Protein AF-A0A819I869-F1 (afdb_monomer_lite)

Radius of gyration: 50.3 Å; chains: 1; bounding box: 106×113×124 Å

Secondary structure (DSSP, 8-state):
----PPPPB-TTTSSB-------------TTS----TTS--SSHHHHHH------PPPPPHHHHHS---TT----HHHHHHHHHHHH---HHHHH--SS--GGGB---HHHHHHTT-STTTTTPPPPPP-EETTTTEEPPPGGGS---B-----SHHHHHHHHHHHHHHHHHS----HHHHH--PPPGGGS------PPPGGG-GGG-GGGGTT-----S-SSS-S-PPPPHHHHHHHHHHHHTT--SS-------SS---S---GGGTTS-TTPPPPHHHHHHHHHHHHHHHHHHHHHHHH--

pLDDT: mean 70.6, std 15.73, range [36.62, 96.38]

Foldseek 3Di:
DDDDDDQDDDPPPRDGDDDPPDPPPDPPPPDDDDDDLVDPDDPSVVVVVPDDDDPDDDDDPCCVVDPDPVPPDPPPVVVVVVVCVVVCPDPCVVPPDPPDDPVFLQDDPVRCAVCLVDPCSVVDDFDDWDQDPVVRGIDDGPVNDRDGDDHDCPCVVVVVVVVVVVVVVCVVDPPDDPCVVPDDPDDPVPDPPPPPPDDPPVPDPVPPPVVVVPPPPPPPPDDDPPPDDDDPVNVVVVVVVVVVVPPPDDDDDDDPDDDDDPDDDPVVCVPDVPDDDDPVVVVVVVVVVVVVVVVVVVVVVVVD

Structure (mmCIF, N/CA/C/O backbone):
data_AF-A0A819I869-F1
#
_entry.id   AF-A0A819I869-F1
#
loop_
_atom_site.group_PDB
_atom_site.id
_atom_site.type_symbol
_atom_site.label_atom_id
_atom_site.label_alt_id
_atom_site.label_comp_id
_atom_site.label_asym_id
_atom_site.label_entity_id
_atom_site.label_seq_id
_atom_site.pdbx_PDB_ins_code
_atom_site.Cartn_x
_atom_site.Cartn_y
_atom_site.Cartn_z
_atom_site.occupancy
_atom_site.B_iso_or_equiv
_atom_site.auth_seq_id
_atom_site.auth_comp_id
_atom_site.auth_asym_id
_atom_site.auth_atom_id
_atom_site.pdbx_PDB_model_num
ATOM 1 N N . MET A 1 1 ? 36.406 -35.798 -87.226 1.00 42.78 1 MET A N 1
ATOM 2 C CA . MET A 1 1 ? 36.246 -36.580 -85.984 1.00 42.78 1 MET A CA 1
ATOM 3 C C . MET A 1 1 ? 37.447 -36.301 -85.103 1.00 42.78 1 MET A C 1
ATOM 5 O O . MET A 1 1 ? 38.515 -36.834 -85.366 1.00 42.78 1 MET A O 1
ATOM 9 N N . THR A 1 2 ? 37.301 -35.425 -84.116 1.00 38.53 2 THR A N 1
ATOM 10 C CA . THR A 1 2 ? 38.312 -35.211 -83.075 1.00 38.53 2 THR A CA 1
ATOM 11 C C . THR A 1 2 ? 37.598 -35.194 -81.733 1.00 38.53 2 THR A C 1
ATOM 13 O O . THR A 1 2 ? 36.584 -34.524 -81.559 1.00 38.53 2 THR A O 1
ATOM 16 N N . PHE A 1 3 ? 38.091 -36.052 -80.847 1.00 43.81 3 PHE A N 1
ATOM 17 C CA . PHE A 1 3 ? 37.496 -36.438 -79.579 1.00 43.81 3 PHE A CA 1
ATOM 18 C C . PHE A 1 3 ? 37.409 -35.254 -78.612 1.00 43.81 3 PHE A C 1
ATOM 20 O O . PHE A 1 3 ? 38.410 -34.602 -78.319 1.00 43.81 3 PHE A O 1
ATOM 27 N N . GLN A 1 4 ? 36.209 -35.004 -78.093 1.00 40.56 4 GLN A N 1
ATOM 28 C CA . GLN A 1 4 ? 35.977 -34.094 -76.982 1.00 40.56 4 GLN A CA 1
ATOM 29 C C . GLN A 1 4 ? 36.269 -34.874 -75.698 1.00 40.56 4 GLN A C 1
ATOM 31 O O . GLN A 1 4 ? 35.465 -35.698 -75.280 1.00 40.56 4 GLN A O 1
ATOM 36 N N . ALA A 1 5 ? 37.464 -34.684 -75.136 1.00 50.25 5 ALA A N 1
ATOM 37 C CA . ALA A 1 5 ? 37.846 -35.317 -73.881 1.00 50.25 5 ALA A CA 1
ATOM 38 C C . ALA A 1 5 ? 36.924 -34.842 -72.745 1.00 50.25 5 ALA A C 1
ATOM 40 O O . ALA A 1 5 ? 36.712 -33.637 -72.562 1.00 50.25 5 ALA A O 1
ATOM 41 N N . ASP A 1 6 ? 36.381 -35.809 -72.011 1.00 51.09 6 ASP A N 1
ATOM 42 C CA . ASP A 1 6 ? 35.501 -35.624 -70.864 1.00 51.09 6 ASP A CA 1
ATOM 43 C C . ASP A 1 6 ? 36.143 -34.714 -69.808 1.00 51.09 6 ASP A C 1
ATOM 45 O O . ASP A 1 6 ? 37.249 -34.959 -69.321 1.00 51.09 6 ASP A O 1
ATOM 49 N N . ARG A 1 7 ? 35.441 -33.637 -69.436 1.00 56.00 7 ARG A N 1
ATOM 50 C CA . ARG A 1 7 ? 35.830 -32.794 -68.298 1.00 56.00 7 ARG A CA 1
ATOM 51 C C . ARG A 1 7 ? 35.361 -33.477 -67.017 1.00 56.00 7 ARG A C 1
ATOM 53 O O . ARG A 1 7 ? 34.167 -33.715 -66.855 1.00 56.00 7 ARG A O 1
ATOM 60 N N . PHE A 1 8 ? 36.278 -33.740 -66.090 1.00 53.53 8 PHE A N 1
ATOM 61 C CA . PHE A 1 8 ? 35.947 -34.296 -64.778 1.00 53.53 8 PHE A CA 1
ATOM 62 C C . PHE A 1 8 ? 35.046 -33.332 -63.984 1.00 53.53 8 PHE A C 1
ATOM 64 O O . PHE A 1 8 ? 35.436 -32.208 -63.661 1.00 53.53 8 PHE A O 1
ATOM 71 N N . TYR A 1 9 ? 33.823 -33.778 -63.693 1.00 51.66 9 TYR A N 1
ATOM 72 C CA . TYR A 1 9 ? 32.839 -33.081 -62.863 1.00 51.66 9 TYR A CA 1
ATOM 73 C C . TYR A 1 9 ? 33.195 -33.238 -61.378 1.00 51.66 9 TYR A C 1
ATOM 75 O O . TYR A 1 9 ? 33.457 -34.353 -60.928 1.00 51.66 9 TYR A O 1
ATOM 83 N N . ASN A 1 10 ? 33.200 -32.141 -60.611 1.00 56.22 10 ASN A N 1
ATOM 84 C CA . ASN A 1 10 ? 33.427 -32.182 -59.166 1.00 56.22 10 ASN A CA 1
ATOM 85 C C . ASN A 1 10 ? 32.072 -32.152 -58.422 1.00 56.22 10 ASN A C 1
ATOM 87 O O . ASN A 1 10 ? 31.412 -31.111 -58.407 1.00 56.22 10 ASN A O 1
ATOM 91 N N . PRO A 1 11 ? 31.625 -33.265 -57.808 1.00 56.88 11 PRO A N 1
ATOM 92 C CA . PRO A 1 11 ? 30.243 -33.414 -57.349 1.00 56.88 11 PRO A CA 1
ATOM 93 C C . PRO A 1 11 ? 29.876 -32.642 -56.074 1.00 56.88 11 PRO A C 1
ATOM 95 O O . PRO A 1 11 ? 28.708 -32.652 -55.700 1.00 56.88 11 PRO A O 1
ATOM 98 N N . LYS A 1 12 ? 30.825 -31.981 -55.396 1.00 53.88 12 LYS A N 1
ATOM 99 C CA . LYS A 1 12 ? 30.542 -31.255 -54.142 1.00 53.88 12 LYS A CA 1
ATOM 100 C C . LYS A 1 12 ? 30.059 -29.816 -54.343 1.00 53.88 12 LYS A C 1
ATOM 102 O O . LYS A 1 12 ? 29.189 -29.381 -53.599 1.00 53.88 12 LYS A O 1
ATOM 107 N N . ASP A 1 13 ? 30.552 -29.128 -55.372 1.00 56.19 13 ASP A N 1
ATOM 108 C CA . ASP A 1 13 ? 30.360 -27.675 -55.523 1.00 56.19 13 ASP A CA 1
ATOM 109 C C . ASP A 1 13 ? 29.575 -27.290 -56.792 1.00 56.19 13 ASP A C 1
ATOM 111 O O . ASP A 1 13 ? 29.499 -26.114 -57.144 1.00 56.19 13 ASP A O 1
ATOM 115 N N . GLY A 1 14 ? 29.023 -28.273 -57.519 1.00 58.56 14 GLY A N 1
ATOM 116 C CA . GLY A 1 14 ? 28.190 -28.062 -58.717 1.00 58.56 14 GLY A CA 1
ATOM 117 C C . GLY A 1 14 ? 28.875 -27.311 -59.868 1.00 58.56 14 GLY A C 1
ATOM 118 O O . GLY A 1 14 ? 28.214 -26.887 -60.815 1.00 58.56 14 GLY A O 1
ATOM 119 N N . THR A 1 15 ? 30.192 -27.124 -59.794 1.00 56.16 15 THR A N 1
ATOM 120 C CA . THR A 1 15 ? 30.978 -26.277 -60.691 1.00 56.16 15 THR A CA 1
ATOM 121 C C . THR A 1 15 ? 32.077 -27.096 -61.362 1.00 56.16 15 THR A C 1
ATOM 123 O O . THR A 1 15 ? 32.718 -27.955 -60.754 1.00 56.16 15 THR A O 1
ATOM 126 N N . TYR A 1 16 ? 32.285 -26.857 -62.658 1.00 59.84 16 TYR A N 1
ATOM 127 C CA . TYR A 1 16 ? 33.408 -27.444 -63.387 1.00 59.84 16 TYR A CA 1
ATOM 128 C C . TYR A 1 16 ? 34.709 -26.831 -62.859 1.00 59.84 16 TYR A C 1
ATOM 130 O O . TYR A 1 16 ? 34.777 -25.617 -62.676 1.00 59.84 16 TYR A O 1
ATOM 138 N N . ALA A 1 17 ? 35.720 -27.666 -62.597 1.00 55.56 17 ALA A N 1
ATOM 139 C CA . ALA A 1 17 ? 36.985 -27.242 -62.002 1.00 55.56 17 ALA A CA 1
ATOM 140 C C . ALA A 1 17 ? 37.564 -25.995 -62.700 1.00 55.56 17 ALA A C 1
ATOM 142 O O . ALA A 1 17 ? 37.668 -25.957 -63.929 1.00 55.56 17 ALA A O 1
ATOM 143 N N . ASN A 1 18 ? 37.957 -24.992 -61.906 1.00 58.31 18 ASN A N 1
ATOM 144 C CA . ASN A 1 18 ? 38.683 -23.817 -62.379 1.00 58.31 18 ASN A CA 1
ATOM 145 C C . ASN A 1 18 ? 39.998 -24.273 -63.018 1.00 58.31 18 ASN A C 1
ATOM 147 O O . ASN A 1 18 ? 40.969 -24.571 -62.322 1.00 58.31 18 ASN A O 1
ATOM 151 N N . VAL A 1 19 ? 40.030 -24.336 -64.349 1.00 57.16 19 VAL A N 1
ATOM 152 C CA . VAL A 1 19 ? 41.275 -24.533 -65.088 1.00 57.16 19 VAL A CA 1
ATOM 153 C C . VAL A 1 19 ? 42.123 -23.284 -64.843 1.00 57.16 19 VAL A C 1
ATOM 155 O O . VAL A 1 19 ? 41.647 -22.182 -65.136 1.00 57.16 19 VAL A O 1
ATOM 158 N N . PRO A 1 20 ? 43.346 -23.399 -64.296 1.00 54.47 20 PRO A N 1
ATOM 159 C CA . PRO A 1 20 ? 44.231 -22.252 -64.205 1.00 54.47 20 PRO A CA 1
ATOM 160 C C . PRO A 1 20 ? 44.450 -21.727 -65.624 1.00 54.47 20 PRO A C 1
ATOM 162 O O . PRO A 1 20 ? 44.931 -22.450 -66.498 1.00 54.47 20 PRO A O 1
ATOM 165 N N . ILE A 1 21 ? 44.040 -20.482 -65.865 1.00 58.69 21 ILE A N 1
ATOM 166 C CA . ILE A 1 21 ? 44.267 -19.798 -67.135 1.00 58.69 21 ILE A CA 1
ATOM 167 C C . ILE A 1 21 ? 45.783 -19.718 -67.291 1.00 58.69 21 ILE A C 1
ATOM 169 O O . ILE A 1 21 ? 46.441 -18.944 -66.594 1.00 58.69 21 ILE A O 1
ATOM 173 N N . MET A 1 22 ? 46.355 -20.555 -68.157 1.00 53.91 22 MET A N 1
ATOM 174 C CA . MET A 1 22 ? 47.761 -20.413 -68.504 1.00 53.91 22 MET A CA 1
ATOM 175 C C . MET A 1 22 ? 47.951 -19.009 -69.083 1.00 53.91 22 MET A C 1
ATOM 177 O O . MET A 1 22 ? 47.147 -18.594 -69.925 1.00 53.91 22 MET A O 1
ATOM 181 N N . PRO A 1 23 ? 48.958 -18.245 -68.625 1.00 57.03 23 PRO A N 1
ATOM 182 C CA . PRO A 1 23 ? 49.193 -16.917 -69.154 1.00 57.03 23 PRO A CA 1
ATOM 183 C C . PRO A 1 23 ? 49.503 -17.064 -70.640 1.00 57.03 23 PRO A C 1
ATOM 185 O O . PRO A 1 23 ? 50.533 -17.620 -71.018 1.00 57.03 23 PRO A O 1
ATOM 188 N N . VAL A 1 24 ? 48.591 -16.588 -71.487 1.00 58.72 24 VAL A N 1
ATOM 189 C CA . VAL A 1 24 ? 48.846 -16.452 -72.918 1.00 58.72 24 VAL A CA 1
ATOM 190 C C . VAL A 1 24 ? 50.069 -15.550 -73.035 1.00 58.72 24 VAL A C 1
ATOM 192 O O . VAL A 1 24 ? 50.017 -14.376 -72.665 1.00 58.72 24 VAL A O 1
ATOM 195 N N . HIS A 1 25 ? 51.195 -16.108 -73.482 1.00 51.66 25 HIS A N 1
ATOM 196 C CA . HIS A 1 25 ? 52.389 -15.330 -73.769 1.00 51.66 25 HIS A CA 1
ATOM 197 C C . HIS A 1 25 ? 52.098 -14.477 -75.002 1.00 51.66 25 HIS A C 1
ATOM 199 O O . HIS A 1 25 ? 52.344 -14.874 -76.135 1.00 51.66 25 HIS A O 1
ATOM 205 N N . THR A 1 26 ? 51.507 -13.306 -74.791 1.00 57.56 26 THR A N 1
ATOM 206 C CA . THR A 1 26 ? 51.467 -12.281 -75.822 1.00 57.56 26 THR A CA 1
ATOM 207 C C . THR A 1 26 ? 52.881 -11.731 -75.933 1.00 57.56 26 THR A C 1
ATOM 209 O O . THR A 1 26 ? 53.364 -11.089 -74.992 1.00 57.56 26 THR A O 1
ATOM 212 N N . GLU A 1 27 ? 53.551 -11.986 -77.053 1.00 55.88 27 GLU A N 1
ATOM 213 C CA . GLU A 1 27 ? 54.798 -11.307 -77.390 1.00 55.88 27 GLU A CA 1
ATOM 214 C C . GLU A 1 27 ? 54.562 -9.795 -77.301 1.00 55.88 27 GLU A C 1
ATOM 216 O O . GLU A 1 27 ? 53.809 -9.193 -78.071 1.00 55.88 27 GLU A O 1
ATOM 221 N N . LYS A 1 28 ? 55.164 -9.156 -76.294 1.00 52.69 28 LYS A N 1
ATOM 222 C CA . LYS A 1 28 ? 55.132 -7.701 -76.174 1.00 52.69 28 LYS A CA 1
ATOM 223 C C . LYS A 1 28 ? 56.021 -7.155 -77.283 1.00 52.69 28 LYS A C 1
ATOM 225 O O . LYS A 1 28 ? 57.240 -7.171 -77.130 1.00 52.69 28 LYS A O 1
ATOM 230 N N . PHE A 1 29 ? 55.433 -6.639 -78.363 1.00 52.50 29 PHE A N 1
ATOM 231 C CA . PHE A 1 29 ? 56.143 -5.804 -79.335 1.00 52.50 29 PHE A CA 1
ATOM 232 C C . PHE A 1 29 ? 56.803 -4.620 -78.599 1.00 52.50 29 PHE A C 1
ATOM 234 O O . PHE A 1 29 ? 56.189 -3.579 -78.357 1.00 52.50 29 PHE A O 1
ATOM 241 N N . ARG A 1 30 ? 58.071 -4.782 -78.204 1.00 58.81 30 ARG A N 1
ATOM 242 C CA . ARG A 1 30 ? 58.915 -3.739 -77.605 1.00 58.81 30 ARG A CA 1
ATOM 243 C C . ARG A 1 30 ? 59.424 -2.819 -78.713 1.00 58.81 30 ARG A C 1
ATOM 245 O O . ARG A 1 30 ? 60.577 -2.899 -79.108 1.00 58.81 30 ARG A O 1
ATOM 252 N N . GLY A 1 31 ? 58.544 -1.970 -79.235 1.00 59.44 31 GLY A N 1
ATOM 253 C CA . GLY A 1 31 ? 58.907 -1.001 -80.278 1.00 59.44 31 GLY A CA 1
ATOM 254 C C . GLY A 1 31 ? 58.442 0.431 -80.027 1.00 59.44 31 GLY A C 1
ATOM 255 O O . GLY A 1 31 ? 58.903 1.344 -80.703 1.00 59.44 31 GLY A O 1
ATOM 256 N N . LYS A 1 32 ? 57.541 0.665 -79.065 1.00 67.94 32 LYS A N 1
ATOM 257 C CA . LYS A 1 32 ? 56.976 1.998 -78.813 1.00 67.94 32 LYS A CA 1
ATOM 258 C C . LYS A 1 32 ? 57.435 2.512 -77.453 1.00 67.94 32 LYS A C 1
ATOM 260 O O . LYS A 1 32 ? 57.247 1.841 -76.440 1.00 67.94 32 LYS A O 1
ATOM 265 N N . ARG A 1 33 ? 58.052 3.698 -77.437 1.00 75.81 33 ARG A N 1
ATOM 266 C CA . ARG A 1 33 ? 58.384 4.418 -76.200 1.00 75.81 33 ARG A CA 1
ATOM 267 C C . ARG A 1 33 ? 57.072 4.771 -75.493 1.00 75.81 33 ARG A C 1
ATOM 269 O O . ARG A 1 33 ? 56.155 5.278 -76.132 1.00 75.81 33 ARG A O 1
ATOM 276 N N . GLN A 1 34 ? 56.970 4.452 -74.205 1.00 76.06 34 GLN A N 1
ATOM 277 C CA . GLN A 1 34 ? 55.847 4.879 -73.373 1.00 76.06 34 GLN A CA 1
ATOM 278 C C . GLN A 1 34 ? 56.125 6.298 -72.885 1.00 76.06 34 GLN A C 1
ATOM 280 O O . GLN A 1 34 ? 57.235 6.596 -72.442 1.00 76.06 34 GLN A O 1
ATOM 285 N N . TYR A 1 35 ? 55.126 7.162 -72.991 1.00 80.69 35 TYR A N 1
ATOM 286 C CA . TYR A 1 35 ? 55.187 8.545 -72.536 1.00 80.69 35 TYR A CA 1
ATOM 287 C C . TYR A 1 35 ? 54.123 8.759 -71.454 1.00 80.69 35 TYR A C 1
ATOM 289 O O . TYR A 1 35 ? 53.170 7.985 -71.365 1.00 80.69 35 TYR A O 1
ATOM 297 N N . GLY A 1 36 ? 54.297 9.779 -70.610 1.00 78.38 36 GLY A N 1
ATOM 298 C CA . GLY A 1 36 ? 53.277 10.154 -69.627 1.00 78.38 36 GLY A CA 1
ATOM 299 C C . GLY A 1 36 ? 51.984 10.628 -70.300 1.00 78.38 36 GLY A C 1
ATOM 300 O O . GLY A 1 36 ? 51.998 11.025 -71.464 1.00 78.38 36 GLY A O 1
ATOM 301 N N . THR A 1 37 ? 50.879 10.645 -69.550 1.00 77.88 37 THR A N 1
ATOM 302 C CA . THR A 1 37 ? 49.544 11.083 -70.017 1.00 77.88 37 THR A CA 1
ATOM 303 C C . THR A 1 37 ? 49.496 12.537 -70.497 1.00 77.88 37 THR A C 1
ATOM 305 O O . THR A 1 37 ? 48.512 12.961 -71.106 1.00 77.88 37 THR A O 1
ATOM 308 N N . ASP A 1 38 ? 50.545 13.313 -70.226 1.00 80.94 38 ASP A N 1
ATOM 309 C CA . ASP A 1 38 ? 50.708 14.703 -70.658 1.00 80.94 38 ASP A CA 1
ATOM 310 C C . ASP A 1 38 ? 51.184 14.829 -72.103 1.00 80.94 38 ASP A C 1
ATOM 312 O O . ASP A 1 38 ? 50.962 15.850 -72.752 1.00 80.94 38 ASP A O 1
ATOM 316 N N . VAL A 1 39 ? 51.796 13.773 -72.632 1.00 86.25 39 VAL A N 1
ATOM 317 C CA . VAL A 1 39 ? 52.327 13.751 -73.986 1.00 86.25 39 VAL A CA 1
ATOM 318 C C . VAL A 1 39 ? 51.234 13.271 -74.938 1.00 86.25 39 VAL A C 1
ATOM 320 O O . VAL A 1 39 ? 50.719 12.163 -74.807 1.00 86.25 39 VAL A O 1
ATOM 323 N N . LEU A 1 40 ? 50.896 14.106 -75.924 1.00 86.19 40 LEU A N 1
ATOM 324 C CA . LEU A 1 40 ? 49.839 13.863 -76.915 1.00 86.19 40 LEU A CA 1
ATOM 325 C C . LEU A 1 40 ? 50.285 12.860 -77.996 1.00 86.19 40 LEU A C 1
ATOM 327 O O . LEU A 1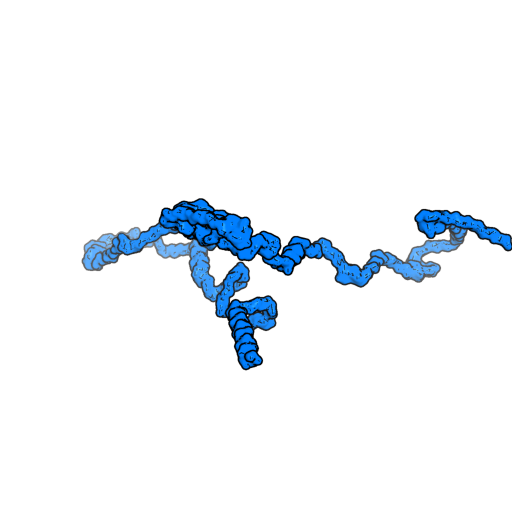 40 ? 50.311 13.166 -79.186 1.00 86.19 40 LEU A O 1
ATOM 331 N N . ILE A 1 41 ? 50.702 11.665 -77.579 1.00 82.75 41 ILE A N 1
ATOM 332 C CA . ILE A 1 41 ? 51.198 10.602 -78.456 1.00 82.75 41 ILE A CA 1
ATOM 333 C C . ILE A 1 41 ? 50.413 9.322 -78.181 1.00 82.75 41 ILE A C 1
ATOM 335 O O . ILE A 1 41 ? 50.233 8.913 -77.037 1.00 82.75 41 ILE A O 1
ATOM 339 N N . GLY A 1 42 ? 49.979 8.649 -79.247 1.00 82.25 42 GLY A N 1
ATOM 340 C CA . GLY A 1 42 ? 49.201 7.416 -79.135 1.00 82.25 42 GLY A CA 1
ATOM 341 C C . GLY A 1 42 ? 47.779 7.670 -78.635 1.00 82.25 42 GLY A C 1
ATOM 342 O O . GLY A 1 42 ? 47.149 8.652 -79.021 1.00 82.25 42 GLY A O 1
ATOM 343 N N . ASN A 1 43 ? 47.270 6.776 -77.784 1.00 83.06 43 ASN A N 1
ATOM 344 C CA . ASN A 1 43 ? 45.885 6.779 -77.306 1.00 83.06 43 ASN A CA 1
ATOM 345 C C . ASN A 1 43 ? 45.674 7.699 -76.086 1.00 83.06 43 ASN A C 1
ATOM 347 O O . ASN A 1 43 ? 45.020 7.334 -75.109 1.00 83.06 43 ASN A O 1
ATOM 351 N N . TRP A 1 44 ? 46.286 8.885 -76.128 1.00 85.75 44 TRP A N 1
ATOM 352 C CA . TRP A 1 44 ? 46.386 9.810 -74.995 1.00 85.75 44 TRP A CA 1
ATOM 353 C C . TRP A 1 44 ? 45.014 10.241 -74.446 1.00 85.75 44 TRP A C 1
ATOM 355 O O . TRP A 1 44 ? 44.874 10.470 -73.245 1.00 85.75 44 TRP A O 1
ATOM 365 N N . TYR A 1 45 ? 44.000 10.331 -75.313 1.00 85.44 45 TYR A N 1
ATOM 366 C CA . TYR A 1 45 ? 42.636 10.704 -74.938 1.00 85.44 45 TYR A CA 1
ATOM 367 C C . TYR A 1 45 ? 41.961 9.618 -74.086 1.00 85.44 45 TYR A C 1
ATOM 369 O O . TYR A 1 45 ? 41.458 9.905 -73.001 1.00 85.44 45 TYR A O 1
ATOM 377 N N . GLU A 1 46 ? 42.025 8.359 -74.524 1.00 83.94 46 GLU A N 1
ATOM 378 C CA . GLU A 1 46 ? 41.460 7.216 -73.793 1.00 83.94 46 GLU A CA 1
ATOM 379 C C . GLU A 1 46 ? 42.173 6.984 -72.460 1.00 83.94 46 GLU A C 1
ATOM 381 O O . GLU A 1 46 ? 41.539 6.674 -71.453 1.00 83.94 46 GLU A O 1
ATOM 386 N N . ASP A 1 47 ? 43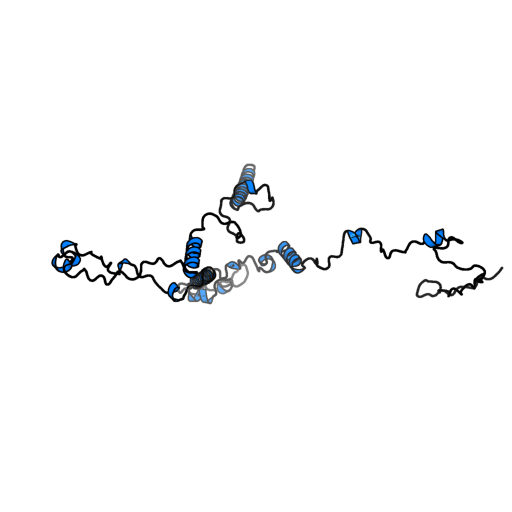.494 7.185 -72.419 1.00 81.56 47 ASP A N 1
ATOM 387 C CA . ASP A 1 47 ? 44.264 7.046 -71.184 1.00 81.56 47 ASP A CA 1
ATOM 388 C C . ASP A 1 47 ? 43.864 8.077 -70.117 1.00 81.56 47 ASP A C 1
ATOM 390 O O . ASP A 1 47 ? 43.893 7.747 -68.929 1.00 81.56 47 ASP A O 1
ATOM 394 N N . ARG A 1 48 ? 43.419 9.278 -70.518 1.00 83.50 48 ARG A N 1
ATOM 395 C CA . ARG A 1 48 ? 42.859 10.294 -69.607 1.00 83.50 48 ARG A CA 1
ATOM 396 C C . ARG A 1 48 ? 41.384 10.074 -69.273 1.00 83.50 48 ARG A C 1
ATOM 398 O O . ARG A 1 48 ? 40.951 10.472 -68.198 1.00 83.50 48 ARG A O 1
ATOM 405 N N . SER A 1 49 ? 40.621 9.446 -70.167 1.00 80.31 49 SER A N 1
ATOM 406 C CA . SER A 1 49 ? 39.180 9.202 -69.993 1.00 80.31 49 SER A CA 1
ATOM 407 C C . SER A 1 49 ? 38.867 8.025 -69.051 1.00 80.31 49 SER A C 1
ATOM 409 O O . SER A 1 49 ? 37.709 7.744 -68.733 1.00 80.31 49 SER A O 1
ATOM 411 N N . LYS A 1 50 ? 39.896 7.329 -68.543 1.00 81.75 50 LYS A N 1
ATOM 412 C CA . LYS A 1 50 ? 39.749 6.284 -67.520 1.00 81.75 50 LYS A CA 1
ATOM 413 C C . LYS A 1 50 ? 39.171 6.881 -66.238 1.00 81.75 50 LYS A C 1
ATOM 415 O O . LYS A 1 50 ? 39.879 7.461 -65.418 1.00 81.75 50 LYS A O 1
ATOM 420 N N . SER A 1 51 ? 37.868 6.697 -66.062 1.00 76.50 51 SER A N 1
ATOM 421 C CA . SER A 1 51 ? 37.160 7.130 -64.862 1.00 76.50 51 SER A CA 1
ATOM 422 C C . SER A 1 51 ? 37.708 6.396 -63.640 1.00 76.50 51 SER A C 1
ATOM 424 O O . SER A 1 51 ? 37.859 5.170 -63.653 1.00 76.50 51 SER A O 1
ATOM 426 N N . GLN A 1 52 ? 37.999 7.134 -62.567 1.00 78.75 52 GLN A N 1
ATOM 427 C CA . GLN A 1 52 ? 38.315 6.512 -61.286 1.00 78.75 52 GLN A CA 1
ATOM 428 C C . GLN A 1 52 ? 37.084 5.734 -60.820 1.00 78.75 52 GLN A C 1
ATOM 430 O O . GLN A 1 52 ? 35.998 6.297 -60.689 1.00 78.75 52 GLN A O 1
ATOM 435 N N . LYS A 1 53 ? 37.238 4.424 -60.602 1.00 79.06 53 LYS A N 1
ATOM 436 C CA . LYS A 1 53 ? 36.167 3.604 -60.031 1.00 79.06 53 LYS A CA 1
ATOM 437 C C . LYS A 1 53 ? 35.847 4.163 -58.645 1.00 79.06 53 LYS A C 1
ATOM 439 O O . LYS A 1 53 ? 36.713 4.153 -57.773 1.00 79.06 53 LYS A O 1
ATOM 444 N N . SER A 1 54 ? 34.634 4.676 -58.453 1.00 80.00 54 SER A N 1
ATOM 445 C CA . SER A 1 54 ? 34.185 5.094 -57.130 1.00 80.00 54 SER A CA 1
ATOM 446 C C . SER A 1 54 ? 33.899 3.849 -56.291 1.00 80.00 54 SER A C 1
ATOM 448 O O . SER A 1 54 ? 33.327 2.874 -56.777 1.00 80.00 54 SER A O 1
ATOM 450 N N . ASN A 1 55 ? 34.268 3.874 -55.011 1.00 82.44 55 ASN A N 1
ATOM 451 C CA . ASN A 1 55 ? 33.939 2.806 -54.057 1.00 82.44 55 ASN A CA 1
ATOM 452 C C . ASN A 1 55 ? 32.464 2.876 -53.607 1.00 82.44 55 ASN A C 1
ATOM 454 O O . ASN A 1 55 ? 32.139 2.571 -52.460 1.00 82.44 55 ASN A O 1
ATOM 458 N N . TYR A 1 56 ? 31.570 3.346 -54.478 1.00 83.31 56 TYR A N 1
ATOM 459 C CA . TYR A 1 56 ? 30.165 3.521 -54.149 1.00 83.31 56 TYR A CA 1
ATOM 460 C C . TYR A 1 56 ? 29.449 2.174 -54.193 1.00 83.31 56 TYR A C 1
ATOM 462 O O . TYR A 1 56 ? 29.481 1.463 -55.196 1.00 83.31 56 TYR A O 1
ATOM 470 N N . THR A 1 57 ? 28.788 1.828 -53.093 1.00 82.38 57 THR A N 1
ATOM 471 C CA . THR A 1 57 ? 27.921 0.655 -53.018 1.00 82.38 57 THR A CA 1
ATOM 472 C C . THR A 1 57 ? 26.477 1.117 -53.160 1.00 82.38 57 THR A C 1
ATOM 474 O O . THR A 1 57 ? 25.996 1.952 -52.395 1.00 82.38 57 THR A O 1
ATOM 477 N N . HIS A 1 58 ? 25.780 0.605 -54.173 1.00 85.75 58 HIS A N 1
ATOM 478 C CA . HIS A 1 58 ? 24.355 0.871 -54.335 1.00 85.75 58 HIS A CA 1
ATOM 479 C C . HIS A 1 58 ? 23.586 0.166 -53.211 1.00 85.75 58 HIS A C 1
ATOM 481 O O . HIS A 1 58 ? 23.707 -1.047 -53.040 1.00 85.75 58 HIS A O 1
ATOM 487 N N . ASN A 1 59 ? 22.791 0.922 -52.455 1.00 88.06 59 ASN A N 1
ATOM 488 C CA . ASN A 1 59 ? 21.834 0.363 -51.503 1.00 88.06 59 ASN A CA 1
ATOM 489 C C . ASN A 1 59 ? 20.460 0.237 -52.166 1.00 88.06 59 ASN A C 1
ATOM 491 O O . ASN A 1 59 ? 20.103 1.031 -53.036 1.00 88.06 59 ASN A O 1
ATOM 495 N N . SER A 1 60 ? 19.678 -0.754 -51.743 1.00 91.94 60 SER A N 1
ATOM 496 C CA . SER A 1 60 ? 18.271 -0.841 -52.127 1.00 91.94 60 SER A CA 1
ATOM 497 C C . SER A 1 60 ? 17.462 0.281 -51.474 1.00 91.94 60 SER A C 1
ATOM 499 O O . SER A 1 60 ? 17.789 0.723 -50.371 1.00 91.94 60 SER A O 1
ATOM 501 N N . THR A 1 61 ? 16.372 0.696 -52.122 1.00 92.25 61 THR A N 1
ATOM 502 C CA . THR A 1 61 ? 15.402 1.651 -51.556 1.00 92.25 61 THR A CA 1
ATOM 503 C C . THR A 1 61 ? 14.887 1.174 -50.200 1.00 92.25 61 THR A C 1
ATOM 505 O O . THR A 1 61 ? 14.937 1.920 -49.234 1.00 92.25 61 THR A O 1
ATOM 508 N N . TYR A 1 62 ? 14.581 -0.121 -50.070 1.00 91.81 62 TYR A N 1
ATOM 509 C CA . TYR A 1 62 ? 14.195 -0.737 -48.796 1.00 91.81 62 TYR A CA 1
ATOM 510 C C . TYR A 1 62 ? 15.201 -0.486 -47.661 1.00 91.81 62 TYR A C 1
ATOM 512 O O . TYR A 1 62 ? 14.809 -0.213 -46.534 1.00 91.81 62 TYR A O 1
ATOM 520 N N . ARG A 1 63 ? 16.510 -0.565 -47.932 1.00 87.50 63 ARG A N 1
ATOM 521 C CA . ARG A 1 63 ? 17.543 -0.349 -46.905 1.00 87.50 63 ARG A CA 1
ATOM 522 C C . ARG A 1 63 ? 17.695 1.129 -46.527 1.00 87.50 63 ARG A C 1
ATOM 524 O O . ARG A 1 63 ? 18.185 1.415 -45.438 1.00 87.50 63 ARG A O 1
ATOM 531 N N . ILE A 1 64 ? 17.298 2.037 -47.417 1.00 88.62 64 ILE A N 1
ATOM 532 C CA . ILE A 1 64 ? 17.245 3.482 -47.167 1.00 88.62 64 ILE A CA 1
ATOM 533 C C . ILE A 1 64 ? 16.000 3.820 -46.338 1.00 88.62 64 ILE A C 1
ATOM 535 O O . ILE A 1 64 ? 16.108 4.556 -45.362 1.00 88.62 64 ILE A O 1
ATOM 539 N N . ASP A 1 65 ? 14.853 3.240 -46.694 1.00 92.56 65 ASP A N 1
ATOM 540 C CA . ASP A 1 65 ? 13.556 3.519 -46.068 1.00 92.56 65 ASP A CA 1
ATOM 541 C C . ASP A 1 65 ? 13.412 2.849 -44.693 1.00 92.56 65 ASP A C 1
ATOM 543 O O . ASP A 1 65 ? 12.793 3.397 -43.782 1.00 92.56 65 ASP A O 1
ATOM 547 N N . TYR A 1 66 ? 14.021 1.672 -44.521 1.00 85.62 66 TYR A N 1
ATOM 548 C CA . TYR A 1 66 ? 13.985 0.888 -43.287 1.00 85.62 66 TYR A CA 1
ATOM 549 C C . TYR A 1 66 ? 15.400 0.656 -42.746 1.00 85.62 66 TYR A C 1
ATOM 551 O O . TYR A 1 66 ? 15.911 -0.472 -42.787 1.00 85.62 66 TYR A O 1
ATOM 559 N N . PRO A 1 67 ? 16.069 1.699 -42.219 1.00 85.94 67 PRO A N 1
ATOM 560 C CA . PRO A 1 67 ? 17.332 1.492 -41.541 1.00 85.94 67 PRO A CA 1
ATOM 561 C C . PRO A 1 67 ? 17.086 0.661 -40.276 1.00 85.94 67 PRO A C 1
ATOM 563 O O . PRO A 1 67 ? 16.120 0.865 -39.536 1.00 85.94 67 PRO A O 1
ATOM 566 N N . GLY A 1 68 ? 17.959 -0.313 -40.027 1.00 82.38 68 GLY A N 1
ATOM 567 C CA . GLY A 1 68 ? 17.948 -1.063 -38.776 1.00 82.38 68 GLY A CA 1
ATOM 568 C C . GLY A 1 68 ? 18.339 -0.128 -37.639 1.00 82.38 68 GLY A C 1
ATOM 569 O O . GLY A 1 68 ? 19.518 0.166 -37.464 1.00 82.38 68 GLY A O 1
ATOM 570 N N . HIS A 1 69 ? 17.358 0.363 -36.890 1.00 81.00 69 HIS A N 1
ATOM 571 C CA . HIS A 1 69 ? 17.614 1.193 -35.724 1.00 81.00 69 HIS A CA 1
ATOM 572 C C . HIS A 1 69 ? 18.004 0.274 -34.565 1.00 81.00 69 HIS A C 1
ATOM 574 O O . HIS A 1 69 ? 17.157 -0.416 -33.997 1.00 81.00 69 HIS A O 1
ATOM 580 N N . ILE A 1 70 ? 19.297 0.239 -34.245 1.00 74.12 70 ILE A N 1
ATOM 581 C CA . ILE A 1 70 ? 19.869 -0.646 -33.217 1.00 74.12 70 ILE A CA 1
ATOM 582 C C . ILE A 1 70 ? 19.250 -0.362 -31.833 1.00 74.12 70 ILE A C 1
ATOM 584 O O . ILE A 1 70 ? 19.056 -1.283 -31.043 1.00 74.12 70 ILE A O 1
ATOM 588 N N . ASP A 1 71 ? 18.822 0.881 -31.597 1.00 73.44 71 ASP A N 1
ATOM 589 C CA . ASP A 1 71 ? 18.301 1.348 -30.308 1.00 73.44 71 ASP A CA 1
ATOM 590 C C . ASP A 1 71 ? 16.763 1.343 -30.215 1.00 73.44 71 ASP A C 1
ATOM 592 O O . ASP A 1 71 ? 16.195 1.803 -29.226 1.00 73.44 71 ASP A O 1
ATOM 596 N N . HIS A 1 72 ? 16.052 0.850 -31.236 1.00 71.06 72 HIS A N 1
ATOM 597 C CA . HIS A 1 72 ? 14.579 0.831 -31.265 1.00 71.06 72 HIS A CA 1
ATOM 598 C C . HIS A 1 72 ? 14.006 -0.575 -31.124 1.00 71.06 72 HIS A C 1
ATOM 600 O O . HIS A 1 72 ? 13.014 -0.932 -31.763 1.00 71.06 72 HIS A O 1
ATOM 606 N N . LEU A 1 73 ? 14.610 -1.384 -30.254 1.00 74.88 73 LEU A N 1
ATOM 607 C CA . LEU A 1 73 ? 13.939 -2.582 -29.770 1.00 74.88 73 LEU A CA 1
ATOM 608 C C . LEU A 1 73 ? 12.641 -2.135 -29.081 1.00 74.88 73 LEU A C 1
ATOM 610 O O . LEU A 1 73 ? 12.705 -1.353 -28.128 1.00 74.88 73 LEU A O 1
ATOM 614 N N . PRO A 1 74 ? 11.458 -2.580 -29.544 1.00 71.19 74 PRO A N 1
ATOM 615 C CA . PRO A 1 74 ? 10.229 -2.290 -28.827 1.00 71.19 74 PRO A CA 1
ATOM 616 C C . PRO A 1 74 ? 10.377 -2.852 -27.415 1.00 71.19 74 PRO A C 1
ATOM 618 O O . PRO A 1 74 ? 10.770 -4.011 -27.258 1.00 71.19 74 PRO A O 1
ATOM 621 N N . ASP A 1 75 ? 10.086 -2.038 -26.397 1.00 85.06 75 ASP A N 1
ATOM 622 C CA . ASP A 1 75 ? 10.214 -2.468 -25.008 1.00 85.06 75 ASP A CA 1
ATOM 623 C C . ASP A 1 75 ? 9.332 -3.706 -24.785 1.00 85.06 75 ASP A C 1
ATOM 625 O O . ASP A 1 75 ? 8.098 -3.655 -24.756 1.00 85.06 75 ASP A O 1
ATOM 629 N N . THR A 1 76 ? 9.998 -4.853 -24.675 1.00 83.81 76 THR A N 1
ATOM 630 C CA . THR A 1 76 ? 9.354 -6.157 -24.524 1.00 83.81 76 THR A CA 1
ATOM 631 C C . THR A 1 76 ? 8.558 -6.235 -23.225 1.00 83.81 76 THR A C 1
ATOM 633 O O . THR A 1 76 ? 7.532 -6.919 -23.177 1.00 83.81 76 THR A O 1
ATOM 636 N N . VAL A 1 77 ? 8.973 -5.489 -22.194 1.00 85.69 77 VAL A N 1
ATOM 637 C CA . VAL A 1 77 ? 8.273 -5.388 -20.912 1.00 85.69 77 VAL A CA 1
ATOM 638 C C . VAL A 1 77 ? 7.002 -4.570 -21.082 1.00 85.69 77 VAL A C 1
ATOM 640 O O . VAL A 1 77 ? 5.941 -5.011 -20.641 1.00 85.69 77 VAL A O 1
ATOM 643 N N . LEU A 1 78 ? 7.076 -3.420 -21.755 1.00 86.75 78 LEU A N 1
ATOM 644 C CA . LEU A 1 78 ? 5.909 -2.588 -22.057 1.00 86.75 78 LEU A CA 1
ATOM 645 C C . LEU A 1 78 ? 4.898 -3.333 -22.929 1.00 86.75 78 LEU A C 1
ATOM 647 O O . LEU A 1 78 ? 3.714 -3.352 -22.605 1.00 86.75 78 LEU A O 1
ATOM 651 N N . ARG A 1 79 ? 5.350 -4.030 -23.976 1.00 84.25 79 ARG A N 1
ATOM 652 C CA . ARG A 1 79 ? 4.475 -4.844 -24.831 1.00 84.25 79 ARG A CA 1
ATOM 653 C C . ARG A 1 79 ? 3.800 -5.971 -24.048 1.00 84.25 79 ARG A C 1
ATOM 655 O O . ARG A 1 79 ? 2.604 -6.181 -24.212 1.00 84.25 79 ARG A O 1
ATOM 662 N N . ARG A 1 80 ? 4.539 -6.672 -23.179 1.00 82.38 80 ARG A N 1
ATOM 663 C CA . ARG A 1 80 ? 3.968 -7.711 -22.306 1.00 82.38 80 ARG A CA 1
ATOM 664 C C . ARG A 1 80 ? 2.945 -7.121 -21.340 1.00 82.38 80 ARG A C 1
ATOM 666 O O . ARG A 1 80 ? 1.888 -7.707 -21.168 1.00 82.38 80 ARG A O 1
ATOM 673 N N . LYS A 1 81 ? 3.239 -5.971 -20.731 1.00 82.50 81 LYS A N 1
ATOM 674 C CA . LYS A 1 81 ? 2.310 -5.278 -19.827 1.00 82.50 81 LYS A CA 1
ATOM 675 C C . LYS A 1 81 ? 1.041 -4.827 -20.544 1.00 82.50 81 LYS A C 1
ATOM 677 O O . LYS A 1 81 ? -0.033 -5.010 -19.995 1.00 82.50 81 LYS A O 1
ATOM 682 N N . LEU A 1 82 ? 1.150 -4.278 -21.753 1.00 83.50 82 LEU A N 1
ATOM 683 C CA . LEU A 1 82 ? -0.013 -3.878 -22.550 1.00 83.50 82 LEU A CA 1
ATOM 684 C C . LEU A 1 82 ? -0.856 -5.080 -22.968 1.00 83.50 82 LEU A C 1
ATOM 686 O O . LEU A 1 82 ? -2.072 -5.015 -22.863 1.00 83.50 82 LEU A O 1
ATOM 690 N N . LEU A 1 83 ? -0.220 -6.175 -23.387 1.00 81.69 83 LEU A N 1
ATOM 691 C CA . LEU A 1 83 ? -0.920 -7.409 -23.734 1.00 81.69 83 LEU A CA 1
ATOM 692 C C . LEU A 1 83 ? -1.631 -8.000 -22.512 1.00 81.69 83 LEU A C 1
ATOM 694 O O . LEU A 1 83 ? -2.814 -8.294 -22.596 1.00 81.69 83 LEU A O 1
ATOM 698 N N . LEU A 1 84 ? -0.959 -8.062 -21.356 1.00 74.69 84 LEU A N 1
ATOM 699 C CA . LEU A 1 84 ? -1.586 -8.467 -20.096 1.00 74.69 84 LEU A CA 1
ATOM 700 C C . LEU A 1 84 ? -2.741 -7.533 -19.719 1.00 74.69 84 LEU A C 1
ATOM 702 O O . LEU A 1 84 ? -3.798 -8.027 -19.373 1.00 74.69 84 LEU A O 1
ATOM 706 N N . SER A 1 85 ? -2.583 -6.215 -19.860 1.00 76.94 85 SER A N 1
ATOM 707 C CA . SER A 1 85 ? -3.630 -5.228 -19.562 1.00 76.94 85 SER A CA 1
ATOM 708 C C . SER A 1 85 ? -4.829 -5.298 -20.511 1.00 76.94 85 SER A C 1
ATOM 710 O O . SER A 1 85 ? -5.961 -5.061 -20.099 1.00 76.94 85 SER A O 1
ATOM 712 N N . GLN A 1 86 ? -4.609 -5.656 -21.776 1.00 75.06 86 GLN A N 1
ATOM 713 C CA . GLN A 1 86 ? -5.682 -5.913 -22.738 1.00 75.06 86 GLN A CA 1
ATOM 714 C C . GLN A 1 86 ? -6.373 -7.258 -22.478 1.00 75.06 86 GLN A C 1
ATOM 716 O O . GLN A 1 86 ? -7.582 -7.377 -22.663 1.00 75.06 86 GLN A O 1
ATOM 721 N N . GLU A 1 87 ? -5.616 -8.260 -22.032 1.00 69.25 87 GLU A N 1
ATOM 722 C CA . GLU A 1 87 ? -6.097 -9.602 -21.697 1.00 69.25 87 GLU A CA 1
ATOM 723 C C . GLU A 1 87 ? -6.576 -9.739 -20.249 1.00 69.25 87 GLU A C 1
ATOM 725 O O . GLU A 1 87 ? -7.006 -10.832 -19.878 1.00 69.25 87 GLU A O 1
ATOM 730 N N . GLU A 1 88 ? -6.500 -8.674 -19.440 1.00 65.31 88 GLU A N 1
ATOM 731 C CA . GLU A 1 88 ? -6.751 -8.637 -17.995 1.00 65.31 88 GLU A CA 1
ATOM 732 C C . GLU A 1 88 ? -8.228 -8.942 -17.696 1.00 65.31 88 GLU A C 1
ATOM 734 O O . GLU A 1 88 ? -9.025 -8.121 -17.242 1.00 65.31 88 GLU A O 1
ATOM 739 N N . ARG A 1 89 ? -8.603 -10.206 -17.899 1.00 66.56 89 ARG A N 1
ATOM 740 C CA . ARG A 1 89 ? -9.671 -10.852 -17.161 1.00 66.56 89 ARG A CA 1
ATOM 741 C C . ARG A 1 89 ? -9.334 -10.597 -15.700 1.00 66.56 89 ARG A C 1
ATOM 743 O O . ARG A 1 89 ? -8.222 -10.936 -15.280 1.00 66.56 89 ARG A O 1
ATOM 750 N N . PRO A 1 90 ? -10.239 -9.973 -14.930 1.00 73.81 90 PRO A N 1
ATOM 751 C CA . PRO A 1 90 ? -9.924 -9.604 -13.564 1.00 73.81 90 PRO A CA 1
ATOM 752 C C . PRO A 1 90 ? -9.419 -10.855 -12.854 1.00 73.81 90 PRO A C 1
ATOM 754 O O . PRO A 1 90 ? -10.017 -11.918 -13.001 1.00 73.81 90 PRO A O 1
ATOM 757 N N . ARG A 1 91 ? -8.313 -10.752 -12.108 1.00 75.69 91 ARG A N 1
ATOM 758 C CA . ARG A 1 91 ? -7.697 -11.882 -11.384 1.00 75.69 91 ARG A CA 1
ATOM 759 C C . ARG A 1 91 ? -8.737 -12.725 -10.637 1.00 75.69 91 ARG A C 1
ATOM 761 O O . ARG A 1 91 ? -8.634 -13.947 -10.606 1.00 75.69 91 ARG A O 1
ATOM 768 N N . ARG A 1 92 ? -9.764 -12.064 -10.098 1.00 74.00 92 ARG A N 1
ATOM 769 C CA . ARG A 1 92 ? -10.932 -12.671 -9.453 1.00 74.00 92 ARG A CA 1
ATOM 770 C C . ARG A 1 92 ? -11.686 -13.675 -10.336 1.00 74.00 92 ARG A C 1
ATOM 772 O O . ARG A 1 92 ? -12.211 -14.641 -9.823 1.00 74.00 92 ARG A O 1
ATOM 779 N N . MET A 1 93 ? -11.745 -13.489 -11.648 1.00 76.81 93 MET A N 1
ATOM 780 C CA . MET A 1 93 ? -12.428 -14.408 -12.561 1.00 76.81 93 MET A CA 1
ATOM 781 C C . MET A 1 93 ? -11.599 -15.657 -12.894 1.00 76.81 93 MET A C 1
ATOM 783 O O . MET A 1 93 ? -12.169 -16.672 -13.269 1.00 76.81 93 MET A O 1
ATOM 787 N N . ILE A 1 94 ? -10.268 -15.589 -12.776 1.00 80.88 94 ILE A N 1
ATOM 788 C CA . ILE A 1 94 ? -9.376 -16.735 -13.029 1.00 80.88 94 ILE A CA 1
ATOM 789 C C . ILE A 1 94 ? -9.114 -17.514 -11.736 1.00 80.88 94 ILE A C 1
ATOM 791 O O . ILE A 1 94 ? -9.099 -18.739 -11.745 1.00 80.88 94 ILE A O 1
ATOM 795 N N . LEU A 1 95 ? -8.877 -16.801 -10.632 1.00 80.19 95 LEU A N 1
ATOM 796 C CA . LEU A 1 95 ? -8.460 -17.381 -9.353 1.00 80.19 95 LEU A CA 1
ATOM 797 C C . LEU A 1 95 ? -9.561 -17.375 -8.288 1.00 80.19 95 LEU A C 1
ATOM 799 O O . LEU A 1 95 ? -9.366 -17.956 -7.224 1.00 80.19 95 LEU A O 1
ATOM 803 N N . GLY A 1 96 ? -10.676 -16.683 -8.525 1.00 79.19 96 GLY A N 1
ATOM 804 C CA . GLY A 1 96 ? -11.780 -16.636 -7.574 1.00 79.19 96 GLY A CA 1
ATOM 805 C C . GLY A 1 96 ? -12.479 -17.982 -7.515 1.00 79.19 96 GLY A C 1
ATOM 806 O O . GLY A 1 96 ? -12.891 -18.539 -8.532 1.00 79.19 96 GLY A O 1
ATOM 807 N N . HIS A 1 97 ? -12.605 -18.498 -6.302 1.00 76.38 97 HIS A N 1
ATOM 808 C CA . HIS A 1 97 ? -13.307 -19.734 -6.024 1.00 76.38 97 HIS A CA 1
ATOM 809 C C . HIS A 1 97 ? -14.720 -19.357 -5.562 1.00 76.38 97 HIS A C 1
ATOM 811 O O . HIS A 1 97 ? -14.897 -18.820 -4.472 1.00 76.38 97 HIS A O 1
ATOM 817 N N . HIS A 1 98 ? -15.719 -19.594 -6.416 1.00 75.50 98 HIS A N 1
ATOM 818 C CA . HIS A 1 98 ? -17.125 -19.203 -6.221 1.00 75.50 98 HIS A CA 1
ATOM 819 C C . HIS A 1 98 ? -17.394 -17.683 -6.222 1.00 75.50 98 HIS A C 1
ATOM 821 O O . HIS A 1 98 ? -16.489 -16.855 -6.274 1.00 75.50 98 HIS A O 1
ATOM 827 N N . ASN A 1 99 ? -18.674 -17.297 -6.158 1.00 72.12 99 ASN A N 1
ATOM 828 C CA . ASN A 1 99 ? -19.132 -15.898 -6.084 1.00 72.12 99 ASN A CA 1
ATOM 829 C C . ASN A 1 99 ? -18.830 -15.232 -4.723 1.00 72.12 99 ASN A C 1
ATOM 831 O O . ASN A 1 99 ? -19.567 -14.357 -4.270 1.00 72.12 99 ASN A O 1
ATOM 835 N N . ILE A 1 100 ? -17.756 -15.650 -4.057 1.00 74.94 100 ILE A N 1
ATOM 836 C CA . ILE A 1 100 ? -17.334 -15.136 -2.761 1.00 74.94 100 ILE A CA 1
ATOM 837 C C . ILE A 1 100 ? -16.739 -13.744 -2.958 1.00 74.94 100 ILE A C 1
ATOM 839 O O . ILE A 1 100 ? -16.077 -13.458 -3.960 1.00 74.94 100 ILE A O 1
ATOM 843 N N . ASN A 1 101 ? -17.037 -12.833 -2.034 1.00 76.50 101 ASN A N 1
ATOM 844 C CA . ASN A 1 101 ? -16.537 -11.472 -2.102 1.00 76.50 101 ASN A CA 1
ATOM 845 C C . ASN A 1 101 ? -15.236 -11.327 -1.308 1.00 76.50 101 ASN A C 1
ATOM 847 O O . ASN A 1 101 ? -15.256 -10.944 -0.142 1.00 76.50 101 ASN A O 1
ATOM 851 N N . ASP A 1 102 ? -14.106 -11.577 -1.974 1.00 74.31 102 ASP A N 1
ATOM 852 C CA . ASP A 1 102 ? -12.756 -11.558 -1.382 1.00 74.31 102 ASP A CA 1
ATOM 853 C C . ASP A 1 102 ? -12.449 -10.290 -0.558 1.00 74.31 102 ASP A C 1
ATOM 855 O O . ASP A 1 102 ? -11.698 -10.330 0.411 1.00 74.31 102 ASP A O 1
ATOM 859 N N . GLY A 1 103 ? -13.050 -9.146 -0.906 1.00 79.75 103 GLY A N 1
ATOM 860 C CA . GLY A 1 103 ? -12.824 -7.870 -0.218 1.00 79.75 103 GLY A CA 1
ATOM 861 C C . GLY A 1 103 ? -13.504 -7.723 1.148 1.00 79.75 103 GLY A C 1
ATOM 862 O O . GLY A 1 103 ? -13.267 -6.724 1.824 1.00 79.75 103 GLY A O 1
ATOM 863 N N . LYS A 1 104 ? -14.363 -8.666 1.551 1.00 83.75 104 LYS A N 1
ATOM 864 C CA . LYS A 1 104 ? -15.130 -8.587 2.807 1.00 83.75 104 LYS A CA 1
ATOM 865 C C . LYS A 1 104 ? -14.586 -9.474 3.930 1.00 83.75 104 LYS A C 1
ATOM 867 O O . LYS A 1 104 ? -15.055 -9.361 5.060 1.00 83.75 104 LYS A O 1
ATOM 872 N N . GLN A 1 105 ? -13.588 -10.308 3.646 1.00 88.25 105 GLN A N 1
ATOM 873 C CA . GLN A 1 105 ? -12.992 -11.245 4.604 1.00 88.25 105 GLN A CA 1
ATOM 874 C C . GLN A 1 105 ? -11.855 -10.589 5.394 1.00 88.25 105 GLN A C 1
ATOM 876 O O . GLN A 1 105 ? -10.679 -10.898 5.215 1.00 88.25 105 GLN A O 1
ATOM 881 N N . LEU A 1 106 ? -12.203 -9.608 6.228 1.00 90.75 106 LEU A N 1
ATOM 882 C CA . LEU A 1 106 ? -11.234 -8.782 6.961 1.00 90.75 106 LEU A CA 1
ATOM 883 C C . LEU A 1 106 ? -11.175 -9.097 8.463 1.00 90.75 106 LEU A C 1
ATOM 885 O O . LEU A 1 106 ? -10.501 -8.393 9.215 1.00 90.75 106 LEU A O 1
ATOM 889 N N . ILE A 1 107 ? -11.884 -10.136 8.902 1.00 90.44 107 ILE A N 1
ATOM 890 C CA . ILE A 1 107 ? -12.027 -10.529 10.304 1.00 90.44 107 ILE A CA 1
ATOM 891 C C . ILE A 1 107 ? -11.503 -11.958 10.468 1.00 90.44 107 ILE A C 1
ATOM 893 O O . ILE A 1 107 ? -11.724 -12.812 9.613 1.00 90.44 107 ILE A O 1
ATOM 897 N N . SER A 1 108 ? -10.806 -12.222 11.572 1.00 90.06 108 SER A N 1
ATOM 898 C CA . SER A 1 108 ? -10.410 -13.574 11.971 1.00 90.06 108 SER A CA 1
ATOM 899 C C . SER A 1 108 ? -11.402 -14.160 12.976 1.00 90.06 108 SER A C 1
ATOM 901 O O . SER A 1 108 ? -12.061 -13.423 13.709 1.00 90.06 108 SER A O 1
ATOM 903 N N . SER A 1 109 ? -11.459 -15.489 13.081 1.00 88.50 109 SER A N 1
ATOM 904 C CA . SER A 1 109 ? -12.282 -16.171 14.094 1.00 88.50 109 SER A CA 1
ATOM 905 C C . SER A 1 109 ? -11.950 -15.713 15.518 1.00 88.50 109 SER A C 1
ATOM 907 O O . SER A 1 109 ? -12.844 -15.545 16.344 1.00 88.50 109 SER A O 1
ATOM 909 N N . TYR A 1 110 ? -10.674 -15.419 15.785 1.00 89.50 110 TYR A N 1
ATOM 910 C CA . TYR A 1 110 ? -10.231 -14.828 17.046 1.00 89.50 110 TYR A CA 1
ATOM 911 C C . TYR A 1 110 ? -10.867 -13.455 17.307 1.00 89.50 110 TYR A C 1
ATOM 913 O O . TYR A 1 110 ? -11.382 -13.212 18.397 1.00 89.50 110 TYR A O 1
ATOM 921 N N . ASP A 1 111 ? -10.849 -12.556 16.316 1.00 89.88 111 ASP A N 1
ATOM 922 C CA . ASP A 1 111 ? -11.421 -11.211 16.450 1.00 89.88 111 ASP A CA 1
ATOM 923 C C . ASP A 1 111 ? -12.942 -11.265 16.657 1.00 89.88 111 ASP A C 1
ATOM 925 O O . ASP A 1 111 ? -13.481 -10.530 17.487 1.00 89.88 111 ASP A O 1
ATOM 929 N N . GLU A 1 112 ? -13.626 -12.179 15.964 1.00 88.38 112 GLU A N 1
ATOM 930 C CA . GLU A 1 112 ? -15.062 -12.413 16.119 1.00 88.38 112 GLU A CA 1
ATOM 931 C C . GLU A 1 112 ? -15.422 -12.891 17.535 1.00 88.38 112 GLU A C 1
ATOM 933 O O . GLU A 1 112 ? -16.354 -12.355 18.147 1.00 88.38 112 GLU A O 1
ATOM 938 N N . GLN A 1 113 ? -14.676 -13.869 18.063 1.00 85.88 113 GLN A N 1
ATOM 939 C CA . GLN A 1 113 ? -14.890 -14.446 19.393 1.00 85.88 113 GLN A CA 1
ATOM 940 C C . GLN A 1 113 ? -14.557 -13.453 20.509 1.00 85.88 113 GLN A C 1
ATOM 942 O O . GLN A 1 113 ? -15.364 -13.247 21.417 1.00 85.88 113 GLN A O 1
ATOM 947 N N . TYR A 1 114 ? -13.389 -12.809 20.435 1.00 87.62 114 TYR A N 1
ATOM 948 C CA . TYR A 1 114 ? -12.913 -11.900 21.476 1.00 87.62 114 TYR A CA 1
ATOM 949 C C . TYR A 1 114 ? -13.786 -10.646 21.576 1.00 87.62 114 TYR A C 1
ATOM 951 O O . TYR A 1 114 ? -14.212 -10.264 22.666 1.00 87.62 114 TYR A O 1
ATOM 959 N N . ASN A 1 115 ? -14.117 -10.038 20.432 1.00 87.12 115 ASN A N 1
ATOM 960 C CA . ASN A 1 115 ? -14.974 -8.853 20.390 1.00 87.12 115 ASN A CA 1
ATOM 961 C C . ASN A 1 115 ? -16.465 -9.186 20.427 1.00 87.12 115 ASN A C 1
ATOM 963 O O . ASN A 1 115 ? -17.281 -8.268 20.342 1.00 87.12 115 ASN A O 1
ATOM 967 N N . ARG A 1 116 ? -16.833 -10.472 20.528 1.00 86.12 116 ARG A N 1
ATOM 968 C CA . ARG A 1 116 ? -18.228 -10.915 20.618 1.00 86.12 116 ARG A CA 1
ATOM 969 C C . ARG A 1 116 ? -19.093 -10.379 19.465 1.00 86.12 116 ARG A C 1
ATOM 971 O O . ARG A 1 116 ? -20.238 -9.986 19.665 1.00 86.12 116 ARG A O 1
ATOM 978 N N . ARG A 1 117 ? -18.532 -10.333 18.252 1.00 81.06 117 ARG A N 1
ATOM 979 C CA . ARG A 1 117 ? -19.202 -9.791 17.051 1.00 81.06 117 ARG A CA 1
ATOM 980 C C . ARG A 1 117 ? -20.111 -10.809 16.370 1.00 81.06 117 ARG A C 1
ATOM 982 O O . ARG A 1 117 ? -21.059 -10.422 15.695 1.00 81.06 117 ARG A O 1
ATOM 989 N N . GLY A 1 118 ? -19.792 -12.090 16.531 1.00 78.12 118 GLY A N 1
ATOM 990 C CA . GLY A 1 118 ? -20.492 -13.177 15.863 1.00 78.12 118 GLY A CA 1
ATOM 991 C C . GLY A 1 118 ? -21.886 -13.462 16.430 1.00 78.12 118 GLY A C 1
ATOM 992 O O . GLY A 1 118 ? -22.287 -12.886 17.448 1.00 78.12 118 GLY A O 1
ATOM 993 N N . PRO A 1 119 ? -22.605 -14.434 15.843 1.00 74.19 119 PRO A N 1
ATOM 994 C CA . PRO A 1 119 ? -23.919 -14.881 16.322 1.00 74.19 119 PRO A CA 1
ATOM 995 C C . PRO A 1 119 ? -23.915 -15.298 17.807 1.00 74.19 119 PRO A C 1
ATOM 997 O O . PRO A 1 119 ? -24.937 -15.231 18.495 1.00 74.19 119 PRO A O 1
ATOM 1000 N N . TYR A 1 120 ? -22.743 -15.693 18.309 1.00 73.25 120 TYR A N 1
ATOM 1001 C CA . TYR A 1 120 ? -22.495 -16.174 19.671 1.00 73.25 120 TYR A CA 1
ATOM 1002 C C . TYR A 1 120 ? -22.096 -15.065 20.661 1.00 73.25 120 TYR A C 1
ATOM 1004 O O . TYR A 1 120 ? -21.925 -15.323 21.852 1.00 73.25 120 TYR A O 1
ATOM 1012 N N . GLY A 1 121 ? -21.987 -13.814 20.198 1.00 69.00 121 GLY A N 1
ATOM 1013 C CA . GLY A 1 121 ? -21.447 -12.677 20.948 1.00 69.00 121 GLY A CA 1
ATOM 1014 C C . GLY A 1 121 ? -22.152 -12.329 22.263 1.00 69.00 121 GLY A C 1
ATOM 1015 O O . GLY A 1 121 ? -21.556 -11.765 23.176 1.00 69.00 121 GLY A O 1
ATOM 1016 N N . ASN A 1 122 ? -23.400 -12.746 22.440 1.00 73.75 122 ASN A N 1
ATOM 1017 C CA . ASN A 1 122 ? -24.175 -12.448 23.645 1.00 73.75 122 ASN A CA 1
ATOM 1018 C C . ASN A 1 122 ? -24.241 -13.632 24.616 1.00 73.75 122 ASN A C 1
ATOM 1020 O O . ASN A 1 122 ? -25.311 -13.930 25.144 1.00 73.75 122 ASN A O 1
ATOM 1024 N N . ASN A 1 123 ? -23.110 -14.316 24.835 1.00 70.12 123 ASN A N 1
ATOM 1025 C CA . ASN A 1 123 ? -23.020 -15.480 25.728 1.00 70.12 123 ASN A CA 1
ATOM 1026 C C . ASN A 1 123 ? -23.968 -16.624 25.312 1.00 70.12 123 ASN A C 1
ATOM 1028 O O . ASN A 1 123 ? -24.486 -17.366 26.145 1.00 70.12 123 ASN A O 1
ATOM 1032 N N . ARG A 1 124 ? -24.237 -16.725 24.006 1.00 77.06 124 ARG A N 1
ATOM 1033 C CA . ARG A 1 124 ? -25.098 -17.760 23.437 1.00 77.06 124 ARG A CA 1
ATOM 1034 C C . ARG A 1 124 ? -24.231 -18.939 23.038 1.00 77.06 124 ARG A C 1
ATOM 1036 O O . ARG A 1 124 ? -23.184 -18.751 22.422 1.00 77.06 124 ARG A O 1
ATOM 1043 N N . PHE A 1 125 ? -24.679 -20.138 23.380 1.00 76.94 125 PHE A N 1
ATOM 1044 C CA . PHE A 1 125 ? -24.036 -21.359 22.916 1.00 76.94 125 PHE A CA 1
ATOM 1045 C C . PHE A 1 125 ? -24.109 -21.463 21.386 1.00 76.94 125 PHE A C 1
ATOM 1047 O O . PHE A 1 125 ? -25.053 -20.930 20.786 1.00 76.94 125 PHE A O 1
ATOM 1054 N N . PRO A 1 126 ? -23.128 -22.131 20.753 1.00 81.12 126 PRO A N 1
ATOM 1055 C CA . PRO A 1 126 ? -23.232 -22.473 19.349 1.00 81.12 126 PRO A CA 1
ATOM 1056 C C . PRO A 1 126 ? -24.499 -23.279 19.082 1.00 81.12 126 PRO A C 1
ATOM 1058 O O . PRO A 1 126 ? -24.909 -24.099 19.903 1.00 81.12 126 PRO A O 1
ATOM 1061 N N . VAL A 1 127 ? -25.149 -23.007 17.950 1.00 82.31 127 VAL A N 1
ATOM 1062 C CA . VAL A 1 127 ? -26.324 -23.779 17.541 1.00 82.31 127 VAL A CA 1
ATOM 1063 C C . VAL A 1 127 ? -25.847 -25.176 17.162 1.00 82.31 127 VAL A C 1
ATOM 1065 O O . VAL A 1 127 ? -24.864 -25.309 16.436 1.00 82.31 127 VAL A O 1
ATOM 1068 N N . GLU A 1 128 ? -26.537 -26.208 17.646 1.00 85.25 128 GLU A N 1
ATOM 1069 C CA . GLU A 1 128 ? -26.234 -27.589 17.276 1.00 85.25 128 GLU A CA 1
ATOM 1070 C C . GLU A 1 128 ? -26.330 -27.783 15.759 1.00 85.25 128 GLU A C 1
ATOM 1072 O O . GLU A 1 128 ? -27.222 -27.247 15.085 1.00 85.25 128 GLU A O 1
ATOM 1077 N N . ARG A 1 129 ? -25.393 -28.565 15.221 1.00 89.56 129 ARG A N 1
ATOM 1078 C CA . ARG A 1 129 ? -25.337 -28.874 13.797 1.00 89.56 129 ARG A CA 1
ATOM 1079 C C . ARG A 1 129 ? -26.585 -29.651 13.379 1.00 89.56 129 ARG A C 1
ATOM 1081 O O . ARG A 1 129 ? -27.061 -30.524 14.100 1.00 89.56 129 ARG A O 1
ATOM 1088 N N . LYS A 1 130 ? -27.115 -29.342 12.195 1.00 92.06 130 LYS A N 1
ATOM 1089 C CA . LYS A 1 130 ? -28.321 -29.983 11.651 1.00 92.06 130 LYS A CA 1
ATOM 1090 C C . LYS A 1 130 ? -27.961 -30.914 10.499 1.00 92.06 130 LYS A C 1
ATOM 1092 O O . LYS A 1 130 ? -27.096 -30.585 9.688 1.00 92.06 130 LYS A O 1
ATOM 1097 N N . TRP A 1 131 ? -28.642 -32.054 10.415 1.00 94.50 131 TRP A N 1
ATOM 1098 C CA . TRP A 1 131 ? -28.595 -32.927 9.241 1.00 94.50 131 TRP A CA 1
ATOM 1099 C C . TRP A 1 131 ? -29.544 -32.382 8.170 1.00 94.50 131 TRP A C 1
ATOM 1101 O O . TRP A 1 131 ? -30.737 -32.202 8.434 1.00 94.50 131 TRP A O 1
ATOM 1111 N N . ALA A 1 132 ? -29.030 -32.087 6.977 1.00 94.94 132 ALA A N 1
ATOM 1112 C CA . ALA A 1 132 ? -29.844 -31.708 5.831 1.00 94.94 132 ALA A CA 1
ATOM 1113 C C . ALA A 1 132 ? -30.355 -32.975 5.142 1.00 94.94 132 ALA A C 1
ATOM 1115 O O . ALA A 1 132 ? -29.607 -33.652 4.447 1.00 94.94 132 ALA A O 1
ATOM 1116 N N . LEU A 1 133 ? -31.645 -33.279 5.316 1.00 95.19 133 LEU A N 1
ATOM 1117 C CA . LEU A 1 133 ? -32.273 -34.476 4.738 1.00 95.19 133 LEU A CA 1
ATOM 1118 C C . LEU A 1 133 ? -32.212 -34.513 3.204 1.00 95.19 133 LEU A C 1
ATOM 1120 O O . LEU A 1 133 ? -32.140 -35.589 2.627 1.00 95.19 133 LEU A O 1
ATOM 1124 N N . GLN A 1 134 ? -32.269 -33.352 2.547 1.00 95.62 134 GLN A N 1
ATOM 1125 C CA . GLN A 1 134 ? -32.275 -33.261 1.085 1.00 95.62 134 GLN A CA 1
ATOM 1126 C C . GLN A 1 134 ? -30.911 -33.594 0.469 1.00 95.62 134 GLN A C 1
ATOM 1128 O O . GLN A 1 134 ? -30.857 -34.242 -0.573 1.00 95.62 134 GLN A O 1
ATOM 1133 N N . ASP A 1 135 ? -29.835 -33.166 1.126 1.00 93.25 135 ASP A N 1
ATOM 1134 C CA . ASP A 1 135 ? -28.461 -33.324 0.640 1.00 93.25 135 ASP A CA 1
ATOM 1135 C C . ASP A 1 135 ? -27.740 -34.506 1.310 1.00 93.25 135 ASP A C 1
ATOM 1137 O O . ASP A 1 135 ? -26.560 -34.734 1.050 1.00 93.25 135 ASP A O 1
ATOM 1141 N N . ASP A 1 136 ? -28.443 -35.218 2.201 1.00 95.44 136 ASP A N 1
ATOM 1142 C CA . ASP A 1 136 ? -27.959 -36.324 3.034 1.00 95.44 136 ASP A CA 1
ATOM 1143 C C . ASP A 1 136 ? -26.583 -36.050 3.665 1.00 95.44 136 ASP A C 1
ATOM 1145 O O . ASP A 1 136 ? -25.664 -36.870 3.644 1.00 95.44 136 ASP A O 1
ATOM 1149 N N . CYS A 1 137 ? -26.413 -34.835 4.190 1.00 95.44 137 CYS A N 1
ATOM 1150 C CA . CYS A 1 137 ? -25.157 -34.397 4.779 1.00 95.44 137 CYS A CA 1
ATOM 1151 C C . CYS A 1 137 ? -25.369 -33.474 5.980 1.00 95.44 137 CYS A C 1
ATOM 1153 O O . CYS A 1 137 ? -26.427 -32.870 6.182 1.00 95.44 137 CYS A O 1
ATOM 1155 N N . TRP A 1 138 ? -24.331 -33.338 6.802 1.00 94.00 138 TRP A N 1
ATOM 1156 C CA . TRP A 1 138 ? -24.334 -32.361 7.880 1.00 94.00 138 TRP A CA 1
ATOM 1157 C C . TRP A 1 138 ? -24.153 -30.940 7.331 1.00 94.00 138 TRP A C 1
ATOM 1159 O O . TRP A 1 138 ? -23.108 -30.637 6.750 1.00 94.00 138 TRP A O 1
ATOM 1169 N N . VAL A 1 139 ? -25.101 -30.039 7.616 1.00 92.88 139 VAL A N 1
ATOM 1170 C CA . VAL A 1 139 ? -25.023 -28.618 7.223 1.00 92.88 139 VAL A CA 1
ATOM 1171 C C . VAL A 1 139 ? -23.720 -28.007 7.746 1.00 92.88 139 VAL A C 1
ATOM 1173 O O . VAL A 1 139 ? -23.425 -28.225 8.924 1.00 92.88 139 VAL A O 1
ATOM 1176 N N . PRO A 1 140 ? -22.940 -27.282 6.922 1.00 90.38 140 PRO A N 1
ATOM 1177 C CA . PRO A 1 140 ? -21.724 -26.609 7.371 1.00 90.38 140 PRO A CA 1
ATOM 1178 C C . PRO A 1 140 ? -21.969 -25.723 8.595 1.00 90.38 140 PRO A C 1
ATOM 1180 O O . PRO A 1 140 ? -23.023 -25.099 8.737 1.00 90.38 140 PRO A O 1
ATOM 1183 N N . GLU A 1 141 ? -21.000 -25.689 9.500 1.00 87.50 141 GLU A N 1
ATOM 1184 C CA . GLU A 1 141 ? -21.068 -24.835 10.680 1.00 87.50 141 GLU A CA 1
ATOM 1185 C C . GLU A 1 141 ? -20.730 -23.385 10.331 1.00 87.50 141 GLU A C 1
ATOM 1187 O O . GLU A 1 141 ? -20.144 -23.083 9.294 1.00 87.50 141 GLU A O 1
ATOM 1192 N N . HIS A 1 142 ? -21.051 -22.459 11.239 1.00 85.88 142 HIS A N 1
ATOM 1193 C CA . HIS A 1 142 ? -20.662 -21.050 11.093 1.00 85.88 142 HIS A CA 1
ATOM 1194 C C . HIS A 1 142 ? -19.152 -20.881 10.847 1.00 85.88 142 HIS A C 1
ATOM 1196 O O . HIS A 1 142 ? -18.754 -20.020 10.073 1.00 85.88 142 HIS A O 1
ATOM 1202 N N . SER A 1 143 ? -18.318 -21.734 11.454 1.00 84.75 143 SER A N 1
ATOM 1203 C CA . SER A 1 143 ? -16.862 -21.745 11.254 1.00 84.75 143 SER A CA 1
ATOM 1204 C C . SER A 1 143 ? -16.412 -22.203 9.867 1.00 84.75 143 SER A C 1
ATOM 1206 O O . SER A 1 143 ? -15.286 -21.905 9.478 1.00 84.75 143 SER A O 1
ATOM 1208 N N . ASP A 1 144 ? -17.259 -22.934 9.141 1.00 88.06 144 ASP A N 1
ATOM 1209 C CA . ASP A 1 144 ? -16.950 -23.450 7.805 1.00 88.06 144 ASP A CA 1
ATOM 1210 C C . ASP A 1 144 ? -17.189 -22.382 6.724 1.00 88.06 144 ASP A C 1
ATOM 1212 O O . ASP A 1 144 ? -16.730 -22.512 5.587 1.00 88.06 144 ASP A O 1
ATOM 1216 N N . HIS A 1 145 ? -17.898 -21.305 7.073 1.00 85.75 145 HIS A N 1
ATOM 1217 C CA . HIS A 1 145 ? -18.150 -20.183 6.185 1.00 85.75 145 HIS A CA 1
ATOM 1218 C C . HIS A 1 145 ? -17.070 -19.101 6.322 1.00 85.75 145 HIS A C 1
ATOM 1220 O O . HIS A 1 145 ? -16.565 -18.846 7.418 1.00 85.75 145 HIS A O 1
ATOM 1226 N N . PRO A 1 146 ? -16.713 -18.415 5.220 1.00 87.69 146 PRO A N 1
ATOM 1227 C CA . PRO A 1 146 ? -15.808 -17.280 5.299 1.00 87.69 146 PRO A CA 1
ATOM 1228 C C . PRO A 1 146 ? -16.427 -16.179 6.164 1.00 87.69 146 PRO A C 1
ATOM 1230 O O . PRO A 1 146 ? -17.567 -15.766 5.948 1.00 87.69 146 PRO A O 1
ATOM 1233 N N . LEU A 1 147 ? -15.655 -15.680 7.128 1.00 87.25 147 LEU A N 1
ATOM 1234 C CA . LEU A 1 147 ? -16.096 -14.600 8.001 1.00 87.25 147 LEU A CA 1
ATOM 1235 C C . LEU A 1 147 ? -16.092 -13.280 7.234 1.00 87.25 147 LEU A C 1
ATOM 1237 O O . LEU A 1 147 ? -15.041 -12.791 6.820 1.00 87.25 147 LEU A O 1
ATOM 1241 N N . GLU A 1 148 ? -17.274 -12.695 7.064 1.00 87.69 148 GLU A N 1
ATOM 1242 C CA . GLU A 1 148 ? -17.441 -11.396 6.423 1.00 87.69 148 GLU A CA 1
ATOM 1243 C C . GLU A 1 148 ? -17.731 -10.306 7.456 1.00 87.69 148 GLU A C 1
ATOM 1245 O O . GLU A 1 148 ? -18.588 -10.457 8.327 1.00 87.69 148 GLU A O 1
ATOM 1250 N N . GLY A 1 149 ? -17.053 -9.166 7.332 1.00 87.69 149 GLY A N 1
ATOM 1251 C CA . GLY A 1 149 ? -17.367 -7.988 8.132 1.00 87.69 149 GLY A CA 1
ATOM 1252 C C . GLY A 1 149 ? -16.284 -6.918 8.101 1.00 87.69 149 GLY A C 1
ATOM 1253 O O . GLY A 1 149 ? -15.218 -7.083 7.506 1.00 87.69 149 GLY A O 1
ATOM 1254 N N . GLU A 1 150 ? -16.569 -5.787 8.746 1.00 88.38 150 GLU A N 1
ATOM 1255 C CA . GLU A 1 150 ? -15.589 -4.714 8.875 1.00 88.38 150 GLU A CA 1
ATOM 1256 C C . GLU A 1 150 ? -14.508 -5.066 9.908 1.00 88.38 150 GLU A C 1
ATOM 1258 O O . GLU A 1 150 ? -14.834 -5.511 11.012 1.00 88.38 150 GLU A O 1
ATOM 1263 N N . PRO A 1 151 ? -13.223 -4.814 9.601 1.00 89.38 151 PRO A N 1
ATOM 1264 C CA . PRO A 1 151 ? -12.141 -5.096 10.529 1.00 89.38 151 PRO A CA 1
ATOM 1265 C C . PRO A 1 151 ? -12.266 -4.229 11.780 1.00 89.38 151 PRO A C 1
ATOM 1267 O O . PRO A 1 151 ? -12.636 -3.050 11.713 1.00 89.38 151 PRO A O 1
ATOM 1270 N N . THR A 1 152 ? -11.876 -4.781 12.927 1.00 88.19 152 THR A N 1
ATOM 1271 C CA . THR A 1 152 ? -11.833 -4.019 14.174 1.00 88.19 152 THR A CA 1
ATOM 1272 C C . THR A 1 152 ? -10.783 -2.910 14.089 1.00 88.19 152 THR A C 1
ATOM 1274 O O . THR A 1 152 ? -9.574 -3.146 14.051 1.00 88.19 152 THR A O 1
ATOM 1277 N N . ARG A 1 153 ? -11.250 -1.657 14.064 1.00 86.50 153 ARG A N 1
ATOM 1278 C CA . ARG A 1 153 ? -10.388 -0.472 14.040 1.00 86.50 153 ARG A CA 1
ATOM 1279 C C . ARG A 1 153 ? -9.977 -0.102 15.464 1.00 86.50 153 ARG A C 1
ATOM 1281 O O . ARG A 1 153 ? -10.670 0.644 16.143 1.00 86.50 153 ARG A O 1
ATOM 1288 N N . PHE A 1 154 ? -8.818 -0.580 15.911 1.00 88.06 154 PHE A N 1
ATOM 1289 C CA . PHE A 1 154 ? -8.223 -0.209 17.209 1.00 88.06 154 PHE A CA 1
ATOM 1290 C C . PHE A 1 154 ? -7.561 1.190 17.209 1.00 88.06 154 PHE A C 1
ATOM 1292 O O . PHE A 1 154 ? -6.547 1.401 17.869 1.00 88.06 154 PHE A O 1
ATOM 1299 N N . GLY A 1 155 ? -8.038 2.136 16.392 1.00 92.75 155 GLY A N 1
ATOM 1300 C CA . GLY A 1 155 ? -7.393 3.448 16.219 1.00 92.75 155 GLY A CA 1
ATOM 1301 C C . GLY A 1 155 ? -6.079 3.426 15.412 1.00 92.75 155 GLY A C 1
ATOM 1302 O O . GLY A 1 155 ? -5.418 4.454 15.246 1.00 92.75 155 GLY A O 1
ATOM 1303 N N . LEU A 1 156 ? -5.650 2.254 14.923 1.00 92.69 156 LEU A N 1
ATOM 1304 C CA . LEU A 1 156 ? -4.374 2.084 14.217 1.00 92.69 156 LEU A CA 1
ATOM 1305 C C . LEU A 1 156 ? -4.363 2.812 12.869 1.00 92.69 156 LEU A C 1
ATOM 1307 O O . LEU A 1 156 ? -3.348 3.390 12.478 1.00 92.69 156 LEU A O 1
ATOM 1311 N N . THR A 1 157 ? -5.490 2.773 12.161 1.00 92.38 157 THR A N 1
ATOM 1312 C CA . THR A 1 157 ? -5.683 3.441 10.872 1.00 92.38 157 THR A CA 1
ATOM 1313 C C . THR A 1 157 ? -5.538 4.951 11.004 1.00 92.38 157 THR A C 1
ATOM 1315 O O . THR A 1 157 ? -4.813 5.578 10.235 1.00 92.38 157 THR A O 1
ATOM 1318 N N . GLU A 1 158 ? -6.157 5.521 12.030 1.00 95.12 158 GLU A N 1
ATOM 1319 C CA . GLU A 1 158 ? -6.129 6.933 12.385 1.00 95.12 158 GLU A CA 1
ATOM 1320 C C . GLU A 1 158 ? -4.708 7.345 12.773 1.00 95.12 158 GLU A C 1
ATOM 1322 O O . GLU A 1 158 ? -4.182 8.329 12.251 1.00 95.12 158 GLU A O 1
ATOM 1327 N N . LYS A 1 159 ? -4.040 6.538 13.609 1.00 96.38 159 LYS A N 1
ATOM 1328 C CA . LYS A 1 159 ? -2.650 6.766 14.017 1.00 96.38 159 LYS A CA 1
ATOM 1329 C C . LYS A 1 159 ? -1.688 6.756 12.827 1.00 96.38 159 LYS A C 1
ATOM 1331 O O . LYS A 1 159 ? -0.888 7.678 12.689 1.00 96.38 159 LYS A O 1
ATOM 1336 N N . LYS A 1 160 ? -1.769 5.750 11.947 1.00 95.94 160 LYS A N 1
ATOM 1337 C CA . LYS A 1 160 ? -0.915 5.666 10.748 1.00 95.94 160 LYS A CA 1
ATOM 1338 C C . LYS A 1 160 ? -1.197 6.798 9.764 1.00 95.94 160 LYS A C 1
ATOM 1340 O O . LYS A 1 160 ? -0.263 7.342 9.181 1.00 95.94 160 LYS A O 1
ATOM 1345 N N . ARG A 1 161 ? -2.466 7.178 9.593 1.00 96.31 161 ARG A N 1
ATOM 1346 C CA . ARG A 1 161 ? -2.851 8.308 8.742 1.00 96.31 161 ARG A CA 1
ATOM 1347 C C . ARG A 1 161 ? -2.286 9.620 9.277 1.00 96.31 161 ARG A C 1
ATOM 1349 O O . ARG A 1 161 ? -1.698 10.366 8.504 1.00 96.31 161 ARG A O 1
ATOM 1356 N N . SER A 1 162 ? -2.405 9.858 10.582 1.00 95.88 162 SER A N 1
ATOM 1357 C CA . SER A 1 162 ? -1.807 11.015 11.254 1.00 95.88 162 SER A CA 1
ATOM 1358 C C . SER A 1 162 ? -0.286 11.037 11.074 1.00 95.88 162 SER A C 1
ATOM 1360 O O . SER A 1 162 ? 0.263 12.022 10.594 1.00 95.88 162 SER A O 1
ATOM 1362 N N . GLN A 1 163 ? 0.392 9.910 11.315 1.00 95.75 163 GLN A N 1
ATOM 1363 C CA . GLN A 1 163 ? 1.839 9.793 11.119 1.00 95.75 163 GLN A CA 1
ATOM 1364 C C . GLN A 1 163 ? 2.265 10.087 9.672 1.00 95.75 163 GLN A C 1
ATOM 1366 O O . GLN A 1 163 ? 3.221 10.825 9.447 1.00 95.75 163 GLN A O 1
ATOM 1371 N N . SER A 1 164 ? 1.553 9.534 8.688 1.00 94.44 164 SER A N 1
ATOM 1372 C CA . SER A 1 164 ? 1.815 9.790 7.269 1.00 94.44 164 SER A CA 1
ATOM 1373 C C . SER A 1 164 ? 1.596 11.262 6.911 1.00 94.44 164 SER A C 1
ATOM 1375 O O . SER A 1 164 ? 2.411 11.842 6.198 1.00 94.44 164 SER A O 1
ATOM 1377 N N . GLN A 1 165 ? 0.551 11.897 7.446 1.00 93.94 165 GLN A N 1
ATOM 1378 C CA . GLN A 1 165 ? 0.306 13.327 7.255 1.00 93.94 165 GLN A CA 1
ATOM 1379 C C . GLN A 1 165 ? 1.414 14.185 7.871 1.00 93.94 165 GLN A C 1
ATOM 1381 O O . GLN A 1 165 ? 1.886 15.113 7.218 1.00 93.94 165 GLN A O 1
ATOM 1386 N N . SER A 1 166 ? 1.871 13.861 9.083 1.00 88.38 166 SER A N 1
ATOM 1387 C CA . SER A 1 166 ? 3.006 14.533 9.721 1.00 88.38 166 SER A CA 1
ATOM 1388 C C . SER A 1 166 ? 4.288 14.384 8.902 1.00 88.38 166 SER A C 1
ATOM 1390 O O . SER A 1 166 ? 4.988 15.370 8.694 1.00 88.38 166 SER A O 1
ATOM 1392 N N . PHE A 1 167 ? 4.558 13.185 8.378 1.00 89.38 167 PHE A N 1
ATOM 1393 C CA . PHE A 1 167 ? 5.703 12.927 7.503 1.00 89.38 167 PHE A CA 1
ATOM 1394 C C . PHE A 1 167 ? 5.615 13.724 6.197 1.00 89.38 167 PHE A C 1
ATOM 1396 O O . PHE A 1 167 ? 6.575 14.377 5.803 1.00 89.38 167 PHE A O 1
ATOM 1403 N N . HIS A 1 168 ? 4.460 13.731 5.529 1.00 88.19 168 HIS A N 1
ATOM 1404 C CA . HIS A 1 168 ? 4.277 14.548 4.330 1.00 88.19 168 HIS A CA 1
ATOM 1405 C C . HIS A 1 168 ? 4.483 16.032 4.631 1.00 88.19 168 HIS A C 1
ATOM 1407 O O . HIS A 1 168 ? 5.211 16.700 3.902 1.00 88.19 168 HIS A O 1
ATOM 1413 N N . ARG A 1 169 ? 3.912 16.530 5.734 1.00 82.81 169 ARG A N 1
ATOM 1414 C CA . ARG A 1 169 ? 4.072 17.921 6.163 1.00 82.81 169 ARG A CA 1
ATOM 1415 C C . ARG A 1 169 ? 5.544 18.279 6.363 1.00 82.81 169 ARG A C 1
ATOM 1417 O O . ARG A 1 169 ? 5.962 19.309 5.843 1.00 82.81 169 ARG A O 1
ATOM 1424 N N . SER A 1 170 ? 6.322 17.426 7.034 1.00 80.88 170 SER A N 1
ATOM 1425 C CA . SER A 1 170 ? 7.750 17.675 7.274 1.00 80.88 170 SER A CA 1
ATOM 1426 C C . SER A 1 170 ? 8.589 17.689 5.992 1.00 80.88 170 SER A C 1
ATOM 1428 O O . SER A 1 170 ? 9.592 18.382 5.948 1.00 80.88 170 SER A O 1
ATOM 1430 N N . HIS A 1 171 ? 8.190 16.955 4.946 1.00 79.19 171 HIS A N 1
ATOM 1431 C CA . HIS A 1 171 ? 8.906 16.935 3.660 1.00 79.19 171 HIS A CA 1
ATOM 1432 C C . HIS A 1 171 ? 8.495 18.074 2.721 1.00 79.19 171 HIS A C 1
ATOM 1434 O O . HIS A 1 171 ? 9.254 18.443 1.830 1.00 79.19 171 HIS A O 1
ATOM 1440 N N . THR A 1 172 ? 7.279 18.603 2.874 1.00 82.56 172 THR A N 1
ATOM 1441 C CA . THR A 1 172 ? 6.781 19.721 2.056 1.00 82.56 172 THR A CA 1
ATOM 1442 C C . THR A 1 172 ? 7.143 21.093 2.611 1.00 82.56 172 THR A C 1
ATOM 1444 O O . THR A 1 172 ? 7.202 22.055 1.850 1.00 82.56 172 THR A O 1
ATOM 1447 N N . MET A 1 173 ? 7.329 21.203 3.927 1.00 75.50 173 MET A N 1
ATOM 1448 C CA . MET A 1 173 ? 7.683 22.457 4.585 1.00 75.50 173 MET A CA 1
ATOM 1449 C C . MET A 1 173 ? 9.209 22.586 4.687 1.00 75.50 173 MET A C 1
ATOM 1451 O O . MET A 1 173 ? 9.892 21.565 4.754 1.00 75.50 173 MET A O 1
ATOM 1455 N N . PRO A 1 174 ? 9.758 23.814 4.711 1.00 77.12 174 PRO A N 1
ATOM 1456 C CA . PRO A 1 174 ? 11.168 24.027 5.019 1.00 77.12 174 PRO A CA 1
ATOM 1457 C C . PRO A 1 174 ? 11.526 23.375 6.357 1.00 77.12 174 PRO A C 1
ATOM 1459 O O . PRO A 1 174 ? 10.698 23.363 7.267 1.00 77.12 174 PRO A O 1
ATOM 1462 N N . GLU A 1 175 ? 12.748 22.854 6.479 1.00 75.19 175 GLU A N 1
ATOM 1463 C CA . GLU A 1 175 ? 13.252 22.298 7.736 1.00 75.19 175 GLU A CA 1
ATOM 1464 C C . GLU A 1 175 ? 13.291 23.412 8.792 1.00 75.19 175 GLU A C 1
ATOM 1466 O O . GLU A 1 175 ? 14.145 24.301 8.777 1.00 75.19 175 GLU A O 1
ATOM 1471 N N . MET A 1 176 ? 12.290 23.412 9.668 1.00 76.88 176 MET A N 1
ATOM 1472 C CA . MET A 1 176 ? 12.194 24.338 10.783 1.00 76.88 176 MET A CA 1
ATOM 1473 C C . MET A 1 176 ? 13.076 23.827 11.923 1.00 76.88 176 MET A C 1
ATOM 1475 O O . MET A 1 176 ? 13.291 22.628 12.085 1.00 76.88 176 MET A O 1
ATOM 1479 N N . SER A 1 177 ? 13.598 24.736 12.745 1.00 83.19 177 SER A N 1
ATOM 1480 C CA . SER A 1 177 ? 14.336 24.330 13.943 1.00 83.19 177 SER A CA 1
ATOM 1481 C C . SER A 1 177 ? 13.421 23.575 14.919 1.00 83.19 177 SER A C 1
ATOM 1483 O O . SER A 1 177 ? 12.237 23.900 15.044 1.00 83.19 177 SER A O 1
ATOM 1485 N N . GLU A 1 178 ? 13.966 22.634 15.697 1.00 79.12 178 GLU A N 1
ATOM 1486 C CA . GLU A 1 178 ? 13.183 21.943 16.737 1.00 79.12 178 GLU A CA 1
ATOM 1487 C C . GLU A 1 178 ? 12.526 22.923 17.721 1.00 79.12 178 GLU A C 1
ATOM 1489 O O . GLU A 1 178 ? 11.444 22.660 18.247 1.00 79.12 178 GLU A O 1
ATOM 1494 N N . TYR A 1 179 ? 13.180 24.065 17.962 1.00 81.75 179 TYR A N 1
ATOM 1495 C CA . TYR A 1 179 ? 12.651 25.132 18.800 1.00 81.75 179 TYR A CA 1
ATOM 1496 C C . TYR A 1 179 ? 11.364 25.708 18.209 1.00 81.75 179 TYR A C 1
ATOM 1498 O O . TYR A 1 179 ? 10.358 25.767 18.902 1.00 81.75 179 TYR A O 1
ATOM 1506 N N . THR A 1 180 ? 11.363 26.073 16.925 1.00 80.38 180 THR A N 1
ATOM 1507 C CA . THR A 1 180 ? 10.185 26.639 16.250 1.00 80.38 180 THR A CA 1
ATOM 1508 C C . THR A 1 180 ? 9.016 25.659 16.162 1.00 80.38 180 THR A C 1
ATOM 1510 O O . THR A 1 180 ? 7.876 26.091 16.288 1.00 80.38 180 THR A O 1
ATOM 1513 N N . ASP A 1 181 ? 9.279 24.358 16.012 1.00 78.62 181 ASP A N 1
ATOM 1514 C CA . ASP A 1 181 ? 8.225 23.335 15.943 1.00 78.62 181 ASP A CA 1
ATOM 1515 C C . ASP A 1 181 ? 7.589 23.031 17.306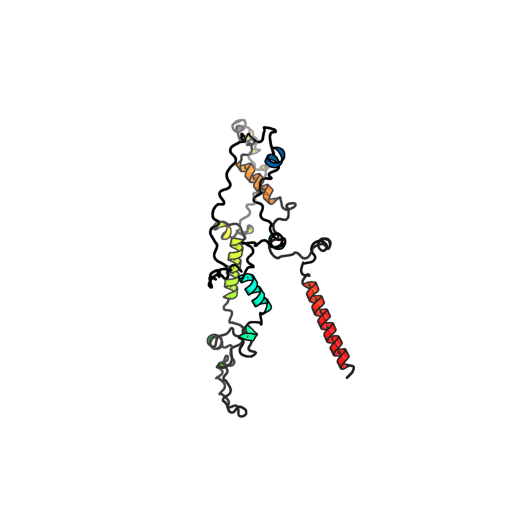 1.00 78.62 181 ASP A C 1
ATOM 1517 O O . ASP A 1 181 ? 6.399 22.722 17.388 1.00 78.62 181 ASP A O 1
ATOM 1521 N N . ARG A 1 182 ? 8.376 23.099 18.388 1.00 83.12 182 ARG A N 1
ATOM 1522 C CA . ARG A 1 182 ? 7.897 22.841 19.756 1.00 83.12 182 ARG A CA 1
ATOM 1523 C C . ARG A 1 182 ? 7.414 24.095 20.476 1.00 83.12 182 ARG A C 1
ATOM 1525 O O . ARG A 1 182 ? 6.748 23.976 21.504 1.00 83.12 182 ARG A O 1
ATOM 1532 N N . TYR A 1 183 ? 7.766 25.281 19.988 1.00 85.50 183 TYR A N 1
ATOM 1533 C CA . TYR A 1 183 ? 7.383 26.533 20.619 1.00 85.50 183 TYR A CA 1
ATOM 1534 C C . TYR A 1 183 ? 5.885 26.773 20.441 1.00 85.50 183 TYR A C 1
ATOM 1536 O O . TYR A 1 183 ? 5.400 27.082 19.355 1.00 85.50 183 TYR A O 1
ATOM 1544 N N . ILE A 1 184 ? 5.148 26.644 21.538 1.00 84.06 184 ILE A N 1
ATOM 1545 C CA . ILE A 1 184 ? 3.757 27.074 21.610 1.00 84.06 184 ILE A CA 1
ATOM 1546 C C . ILE A 1 184 ? 3.797 28.574 21.923 1.00 84.06 184 ILE A C 1
ATOM 1548 O O . ILE A 1 184 ? 4.229 28.930 23.024 1.00 84.06 184 ILE A O 1
ATOM 1552 N N . PRO A 1 185 ? 3.395 29.467 20.996 1.00 79.62 185 PRO A N 1
ATOM 1553 C CA . PRO A 1 185 ? 3.356 30.888 21.291 1.00 79.62 185 PRO A CA 1
ATOM 1554 C C . PRO A 1 185 ? 2.389 31.115 22.448 1.00 79.62 185 PRO A C 1
ATOM 1556 O O . PRO A 1 185 ? 1.225 30.718 22.394 1.00 79.62 185 PRO A O 1
ATOM 1559 N N . HIS A 1 186 ? 2.887 31.728 23.517 1.00 77.50 186 HIS A N 1
ATOM 1560 C CA . HIS A 1 186 ? 2.048 32.095 24.646 1.00 77.50 186 HIS A CA 1
ATOM 1561 C C . HIS A 1 186 ? 0.999 33.105 24.178 1.00 77.50 186 HIS A C 1
ATOM 1563 O O . HIS A 1 186 ? 1.320 34.052 23.455 1.00 77.50 186 HIS A O 1
ATOM 1569 N N . GLU A 1 187 ? -0.254 32.916 24.591 1.00 79.44 187 GLU A N 1
ATOM 1570 C CA . GLU A 1 187 ? -1.302 33.889 24.305 1.00 79.44 187 GLU A CA 1
ATOM 1571 C C . GLU A 1 187 ? -0.897 35.251 24.883 1.00 79.44 187 GLU A C 1
ATOM 1573 O O . GLU A 1 187 ? -0.656 35.391 26.084 1.00 79.44 187 GLU A O 1
ATOM 1578 N N . SER A 1 188 ? -0.818 36.272 24.024 1.00 68.19 188 SER A N 1
ATOM 1579 C CA . SER A 1 188 ? -0.297 37.603 24.371 1.00 68.19 188 SER A CA 1
ATOM 1580 C C . SER A 1 188 ? -1.043 38.279 25.526 1.00 68.19 188 SER A C 1
ATOM 1582 O O . SER A 1 188 ? -0.491 39.154 26.182 1.00 68.19 188 SER A O 1
ATOM 1584 N N . LYS A 1 189 ? -2.276 37.840 25.801 1.00 66.44 189 LYS A N 1
ATOM 1585 C CA . LYS A 1 189 ? -3.161 38.359 26.851 1.00 66.44 189 LYS A CA 1
ATOM 1586 C C . LYS A 1 189 ? -2.742 37.974 28.274 1.00 66.44 189 LYS A C 1
ATOM 1588 O O . LYS A 1 189 ? -3.266 38.547 29.222 1.00 66.44 189 LYS A O 1
ATOM 1593 N N . LEU A 1 190 ? -1.844 36.997 28.435 1.00 60.09 190 LEU A N 1
ATOM 1594 C CA . LEU A 1 190 ? -1.334 36.574 29.748 1.00 60.09 190 LEU A CA 1
ATOM 1595 C C . LEU A 1 190 ? -0.156 37.420 30.231 1.00 60.09 190 LEU A C 1
ATOM 1597 O O . LEU A 1 190 ? 0.154 37.426 31.422 1.00 60.09 190 LEU A O 1
ATOM 1601 N N . TYR A 1 191 ? 0.497 38.149 29.329 1.00 62.94 191 TYR A N 1
ATOM 1602 C CA . TYR A 1 191 ? 1.435 39.175 29.742 1.00 62.94 191 TYR A CA 1
ATOM 1603 C C . TYR A 1 191 ? 0.622 40.380 30.184 1.00 62.94 191 TYR A C 1
ATOM 1605 O O . TYR A 1 191 ? -0.235 40.859 29.446 1.00 62.94 191 TYR A O 1
ATOM 1613 N N . SER A 1 192 ? 0.899 40.881 31.387 1.00 63.56 192 SER A N 1
ATOM 1614 C CA . SER A 1 192 ? 0.481 42.225 31.759 1.00 63.56 192 SER A CA 1
ATOM 1615 C C . SER A 1 192 ? 0.980 43.155 30.660 1.00 63.56 192 SER A C 1
ATOM 1617 O O . SER A 1 192 ? 2.192 43.375 30.551 1.00 63.56 192 SER A O 1
ATOM 1619 N N . GLU A 1 193 ? 0.082 43.649 29.808 1.00 63.19 193 GLU A N 1
ATOM 1620 C CA . GLU A 1 193 ? 0.400 44.748 28.915 1.00 63.19 193 GLU A CA 1
ATOM 1621 C C . GLU A 1 193 ? 0.918 45.854 29.828 1.00 63.19 193 GLU A C 1
ATOM 1623 O O . GLU A 1 193 ? 0.171 46.440 30.610 1.00 63.19 193 GLU A O 1
ATOM 1628 N N . SER A 1 194 ? 2.236 46.066 29.830 1.00 62.25 194 SER A N 1
ATOM 1629 C CA . SER A 1 194 ? 2.817 47.190 30.541 1.00 62.25 194 SER A CA 1
ATOM 1630 C C . SER A 1 194 ? 2.313 48.411 29.798 1.00 62.25 194 SER A C 1
ATOM 1632 O O . SER A 1 194 ? 2.879 48.816 28.780 1.00 62.25 194 SER A O 1
ATOM 1634 N N . THR A 1 195 ? 1.192 48.958 30.262 1.00 65.19 195 THR A N 1
ATOM 1635 C CA . THR A 1 195 ? 0.704 50.253 29.829 1.00 65.19 195 THR A CA 1
ATOM 1636 C C . THR A 1 195 ? 1.818 51.221 30.177 1.00 65.19 195 THR A C 1
ATOM 1638 O O . THR A 1 195 ? 1.994 51.595 31.338 1.00 65.19 195 THR A O 1
ATOM 1641 N N . ARG A 1 196 ? 2.647 51.569 29.191 1.00 66.69 196 ARG A N 1
ATOM 1642 C CA . ARG A 1 196 ? 3.652 52.613 29.350 1.00 66.69 196 ARG A CA 1
ATOM 1643 C C . ARG A 1 196 ? 2.890 53.922 29.483 1.00 66.69 196 ARG A C 1
ATOM 1645 O O . ARG A 1 196 ? 2.628 54.600 28.496 1.00 66.69 196 ARG A O 1
ATOM 1652 N N . VAL A 1 197 ? 2.481 54.249 30.703 1.00 73.25 197 VAL A N 1
ATOM 1653 C CA . VAL A 1 197 ? 1.890 55.546 31.003 1.00 73.25 197 VAL A CA 1
ATOM 1654 C C . VAL A 1 197 ? 3.042 56.538 31.004 1.00 73.25 197 VAL A C 1
ATOM 1656 O O . VAL A 1 197 ? 3.938 56.475 31.847 1.00 73.25 197 VAL A O 1
ATOM 1659 N N . ALA A 1 198 ? 3.064 57.425 30.014 1.00 71.44 198 ALA A N 1
ATOM 1660 C CA . ALA A 1 198 ? 3.979 58.552 30.041 1.00 71.44 198 ALA A CA 1
ATOM 1661 C C . ALA A 1 198 ? 3.616 59.428 31.248 1.00 71.44 198 ALA A C 1
ATOM 1663 O O . ALA A 1 198 ? 2.465 59.841 31.395 1.00 71.44 198 ALA A O 1
ATOM 1664 N N . ILE A 1 199 ? 4.590 59.708 32.114 1.00 72.69 199 ILE A N 1
ATOM 1665 C CA . ILE A 1 199 ? 4.395 60.638 33.230 1.00 72.69 199 ILE A CA 1
ATOM 1666 C C . ILE A 1 199 ? 4.008 62.005 32.632 1.00 72.69 199 ILE A C 1
ATOM 1668 O O . ILE A 1 199 ? 4.663 62.448 31.678 1.00 72.69 199 ILE A O 1
ATOM 1672 N N . PRO A 1 200 ? 2.961 62.684 33.142 1.00 75.12 200 PRO A N 1
ATOM 1673 C CA . PRO A 1 200 ? 2.551 63.987 32.631 1.00 75.12 200 PRO A CA 1
ATOM 1674 C C . PRO A 1 200 ? 3.730 64.959 32.634 1.00 75.12 200 PRO A C 1
ATOM 1676 O O . PRO A 1 200 ? 4.492 65.012 33.600 1.00 75.12 200 PRO A O 1
ATOM 1679 N N . ARG A 1 201 ? 3.859 65.782 31.584 1.00 65.62 201 ARG A N 1
ATOM 1680 C CA . ARG A 1 201 ? 4.959 66.761 31.457 1.00 65.62 201 ARG A CA 1
ATOM 1681 C C . ARG A 1 201 ? 5.097 67.692 32.667 1.00 65.62 201 ARG A C 1
ATOM 1683 O O . ARG A 1 201 ? 6.206 68.121 32.948 1.00 65.62 201 ARG A O 1
ATOM 1690 N N . LEU A 1 202 ? 4.004 67.948 33.388 1.00 69.12 202 LEU A N 1
ATOM 1691 C CA . LEU A 1 202 ? 3.971 68.757 34.612 1.00 69.12 202 LEU A CA 1
ATOM 1692 C C . LEU A 1 202 ? 4.842 68.195 35.748 1.00 69.12 202 LEU A C 1
ATOM 1694 O O . LEU A 1 202 ? 5.363 68.967 36.540 1.00 69.12 202 LEU A O 1
ATOM 1698 N N . PHE A 1 203 ? 5.033 66.874 35.806 1.00 66.69 203 PHE A N 1
ATOM 1699 C CA . PHE A 1 203 ? 5.883 66.209 36.802 1.00 66.69 203 PHE A CA 1
ATOM 1700 C C . PHE A 1 203 ? 7.272 65.861 36.254 1.00 66.69 203 PHE A C 1
ATOM 1702 O O . PHE A 1 203 ? 8.077 65.225 36.932 1.00 66.69 203 PHE A O 1
ATOM 1709 N N . SER A 1 204 ? 7.564 66.250 35.010 1.00 70.12 204 SER A N 1
ATOM 1710 C CA . SER A 1 204 ? 8.880 66.043 34.427 1.00 70.12 204 SER A CA 1
ATOM 1711 C C . SER A 1 204 ? 9.847 67.089 34.961 1.00 70.12 204 SER A C 1
ATOM 1713 O O . SER A 1 204 ? 9.760 68.272 34.632 1.00 70.12 204 SER A O 1
ATOM 1715 N N . THR A 1 205 ? 10.845 66.630 35.708 1.00 67.94 205 THR A N 1
ATOM 1716 C CA . THR A 1 205 ? 11.977 67.447 36.161 1.00 67.94 205 THR A CA 1
ATOM 1717 C C . THR A 1 205 ? 12.765 68.053 34.993 1.00 67.94 205 THR A C 1
ATOM 1719 O O . THR A 1 205 ? 13.512 69.009 35.180 1.00 67.94 205 THR A O 1
ATOM 1722 N N . ALA A 1 206 ? 12.578 67.567 33.760 1.00 64.38 206 ALA A N 1
ATOM 1723 C CA . ALA A 1 206 ? 13.225 68.121 32.576 1.00 64.38 206 ALA A CA 1
ATOM 1724 C C . ALA A 1 206 ? 12.784 69.557 32.234 1.00 64.38 206 ALA A C 1
ATOM 1726 O O . ALA A 1 206 ? 13.549 70.247 31.561 1.00 64.38 206 ALA A O 1
ATOM 1727 N N . LEU A 1 207 ? 11.592 69.985 32.674 1.00 63.88 207 LEU A N 1
ATOM 1728 C CA . LEU A 1 207 ? 11.041 71.328 32.440 1.00 63.88 207 LEU A CA 1
ATOM 1729 C C . LEU A 1 207 ? 11.205 72.273 33.640 1.00 63.88 207 LEU A C 1
ATOM 1731 O O . LEU A 1 207 ? 10.807 73.435 33.554 1.00 63.88 207 LEU A O 1
ATOM 1735 N N . ASP A 1 208 ? 11.776 71.794 34.747 1.00 65.81 208 ASP A N 1
ATOM 1736 C CA . ASP A 1 208 ? 11.995 72.625 35.926 1.00 65.81 208 ASP A CA 1
ATOM 1737 C C . ASP A 1 208 ? 13.109 73.648 35.650 1.00 65.81 208 ASP A C 1
ATOM 1739 O O . ASP A 1 208 ? 14.190 73.296 35.165 1.00 65.81 208 ASP A O 1
ATOM 1743 N N . ARG A 1 209 ? 12.849 74.933 35.929 1.00 64.88 209 ARG A N 1
ATOM 1744 C CA . ARG A 1 209 ? 13.768 76.041 35.589 1.00 64.88 209 ARG A CA 1
ATOM 1745 C C . ARG A 1 209 ? 15.112 75.912 36.304 1.00 64.88 209 ARG A C 1
ATOM 1747 O O . ARG A 1 209 ? 16.129 76.348 35.779 1.00 64.88 209 ARG A O 1
ATOM 1754 N N . THR A 1 210 ? 15.120 75.262 37.462 1.00 66.38 210 THR A N 1
ATOM 1755 C CA . THR A 1 210 ? 16.315 74.935 38.252 1.00 66.38 210 THR A CA 1
ATOM 1756 C C . THR A 1 210 ? 17.250 73.960 37.522 1.00 66.38 210 THR A C 1
ATOM 1758 O O . THR A 1 210 ? 18.468 74.092 37.609 1.00 66.38 210 THR A O 1
ATOM 1761 N N . ASN A 1 211 ? 16.704 73.050 36.706 1.00 62.12 211 ASN A N 1
ATOM 1762 C CA . ASN A 1 211 ? 17.464 72.090 35.897 1.00 62.12 211 ASN A CA 1
ATOM 1763 C C . ASN A 1 211 ? 17.971 72.665 34.565 1.00 62.12 211 ASN A C 1
ATOM 1765 O O . ASN A 1 211 ? 18.746 71.999 33.873 1.00 62.12 211 ASN A O 1
ATOM 1769 N N . ALA A 1 212 ? 17.561 73.882 34.196 1.00 61.19 212 ALA A N 1
ATOM 1770 C CA . ALA A 1 212 ? 18.107 74.610 33.050 1.00 61.19 212 ALA A CA 1
ATOM 1771 C C . ALA A 1 212 ? 19.431 75.327 33.378 1.00 61.19 212 ALA A C 1
ATOM 1773 O O . ALA A 1 212 ? 20.146 75.723 32.467 1.00 61.19 212 ALA A O 1
ATOM 1774 N N . ILE A 1 213 ? 19.790 75.447 34.662 1.00 62.25 213 ILE A N 1
ATOM 1775 C CA . ILE A 1 213 ? 20.979 76.188 35.119 1.00 62.25 213 ILE A CA 1
ATOM 1776 C C . ILE A 1 213 ? 22.277 75.378 34.897 1.00 62.25 213 ILE A C 1
ATOM 1778 O O . ILE A 1 213 ? 23.354 75.952 34.803 1.00 62.25 213 ILE A O 1
ATOM 1782 N N . ASN A 1 214 ? 22.181 74.052 34.722 1.00 59.38 214 ASN A N 1
ATOM 1783 C CA . ASN A 1 214 ? 23.329 73.142 34.565 1.00 59.38 214 ASN A CA 1
ATOM 1784 C C . ASN A 1 214 ? 23.384 72.409 33.204 1.00 59.38 214 ASN A C 1
ATOM 1786 O O . ASN A 1 214 ? 24.043 71.374 33.090 1.00 59.38 214 ASN A O 1
ATOM 1790 N N . LYS A 1 215 ? 22.685 72.897 32.166 1.00 57.03 215 LYS A N 1
ATOM 1791 C CA . LYS A 1 215 ? 22.567 72.203 30.862 1.00 57.03 215 LYS A CA 1
ATOM 1792 C C . LYS A 1 215 ? 23.358 72.795 29.691 1.00 57.03 215 LYS A C 1
ATOM 1794 O O . LYS A 1 215 ? 23.217 72.283 28.587 1.00 57.03 215 LYS A O 1
ATOM 1799 N N . ASP A 1 216 ? 24.282 73.720 29.936 1.00 55.06 216 ASP A N 1
ATOM 1800 C CA . ASP A 1 216 ? 25.283 74.120 28.927 1.00 55.06 216 ASP A CA 1
ATOM 1801 C C . ASP A 1 216 ? 26.563 73.263 28.969 1.00 55.06 216 ASP A C 1
ATOM 1803 O O . ASP A 1 216 ? 27.583 73.581 28.358 1.00 55.06 216 ASP A O 1
ATOM 1807 N N . LEU A 1 217 ? 26.513 72.102 29.628 1.00 57.78 217 LEU A N 1
ATOM 1808 C CA . LEU A 1 217 ? 27.498 71.043 29.425 1.00 57.78 217 LEU A CA 1
ATOM 1809 C C . LEU A 1 217 ? 27.175 70.312 28.114 1.00 57.78 217 LEU A C 1
ATOM 1811 O O . LEU A 1 217 ? 26.531 69.262 28.098 1.00 57.78 217 LEU A O 1
ATOM 1815 N N . ASN A 1 218 ? 27.638 70.894 27.005 1.00 55.69 218 ASN A N 1
ATOM 1816 C CA . ASN A 1 218 ? 27.664 70.335 25.648 1.00 55.69 218 ASN A CA 1
ATOM 1817 C C . ASN A 1 218 ? 28.523 69.052 25.549 1.00 55.69 218 ASN A C 1
ATOM 1819 O O . ASN A 1 218 ? 29.474 68.983 24.777 1.00 55.69 218 ASN A O 1
ATOM 1823 N N . TYR A 1 219 ? 28.194 68.000 26.301 1.00 55.94 219 TYR A N 1
ATOM 1824 C CA . TYR A 1 219 ? 28.906 66.716 26.254 1.00 55.94 219 TYR A CA 1
ATOM 1825 C C . TYR A 1 219 ? 28.118 65.583 25.584 1.00 55.94 219 TYR A C 1
ATOM 1827 O O . TYR A 1 219 ? 28.436 64.412 25.779 1.00 55.94 219 TYR A O 1
ATOM 1835 N N . ARG A 1 220 ? 27.102 65.883 24.759 1.00 53.06 220 ARG A N 1
ATOM 1836 C CA . ARG A 1 220 ? 26.371 64.855 23.981 1.00 53.06 220 ARG A CA 1
ATOM 1837 C C . ARG A 1 220 ? 26.005 65.265 22.548 1.00 53.06 220 ARG A C 1
ATOM 1839 O O . ARG A 1 220 ? 24.907 64.969 22.090 1.00 53.06 220 ARG A O 1
ATOM 1846 N N . SER A 1 221 ? 26.922 65.892 21.812 1.00 49.28 221 SER A N 1
ATOM 1847 C CA . SER A 1 221 ? 26.781 66.092 20.354 1.00 49.28 221 SER A CA 1
ATOM 1848 C C . SER A 1 221 ? 27.833 65.359 19.515 1.00 49.28 221 SER A C 1
ATOM 1850 O O . SER A 1 221 ? 28.022 65.684 18.346 1.00 49.28 221 SER A O 1
ATOM 1852 N N . ILE A 1 222 ? 28.487 64.327 20.057 1.00 50.53 222 ILE A N 1
ATOM 1853 C CA . ILE A 1 222 ? 29.424 63.511 19.280 1.00 50.53 222 ILE A CA 1
ATOM 1854 C C . ILE A 1 222 ? 28.875 62.086 19.157 1.00 50.53 222 ILE A C 1
ATOM 1856 O O . ILE A 1 222 ? 28.900 61.283 20.084 1.00 50.53 222 ILE A O 1
ATOM 1860 N N . THR A 1 223 ? 28.377 61.832 17.944 1.00 49.16 223 THR A N 1
ATOM 1861 C CA . THR A 1 223 ? 28.176 60.541 17.265 1.00 49.16 223 THR A CA 1
ATOM 1862 C C . THR A 1 223 ? 27.038 59.636 17.738 1.00 49.16 223 THR A C 1
ATOM 1864 O O . THR A 1 223 ? 27.185 58.866 18.676 1.00 49.16 223 THR A O 1
ATOM 1867 N N . ASN A 1 224 ? 25.921 59.674 16.997 1.00 46.44 224 ASN A N 1
ATOM 1868 C CA . ASN A 1 224 ? 25.301 58.479 16.387 1.00 46.44 224 ASN A CA 1
ATOM 1869 C C . ASN A 1 224 ? 24.220 58.836 15.338 1.00 46.44 224 ASN A C 1
ATOM 1871 O O . ASN A 1 224 ? 23.230 58.131 15.176 1.00 46.44 224 ASN A O 1
ATOM 1875 N N . SER A 1 225 ? 24.403 59.928 14.590 1.00 47.44 225 SER A N 1
ATOM 1876 C CA . SER A 1 225 ? 23.532 60.309 13.464 1.00 47.44 225 SER A CA 1
ATOM 1877 C C . SER A 1 225 ? 24.271 60.359 12.122 1.00 47.44 225 SER A C 1
ATOM 1879 O O . SER A 1 225 ? 23.834 61.031 11.193 1.00 47.44 225 SER A O 1
ATOM 1881 N N . SER A 1 226 ? 25.366 59.609 11.970 1.00 51.12 226 SER A N 1
ATOM 1882 C CA . SER A 1 226 ? 25.817 59.229 10.628 1.00 51.12 226 SER A CA 1
ATOM 1883 C C . SER A 1 226 ? 24.995 58.028 10.185 1.00 51.12 226 SER A C 1
ATOM 1885 O O . SER A 1 226 ? 25.189 56.920 10.684 1.00 51.12 226 SER A O 1
ATOM 1887 N N . ARG A 1 227 ? 24.048 58.269 9.270 1.00 51.62 227 ARG A N 1
ATOM 1888 C CA . ARG A 1 227 ? 23.395 57.226 8.471 1.00 51.62 227 ARG A CA 1
ATOM 1889 C C . ARG A 1 227 ? 24.483 56.280 7.962 1.00 51.62 227 ARG A C 1
ATOM 1891 O O . ARG A 1 227 ? 25.297 56.673 7.128 1.00 51.62 227 ARG A O 1
ATOM 1898 N N . ARG A 1 228 ? 24.535 55.060 8.499 1.00 52.00 228 ARG A N 1
ATOM 1899 C CA . ARG A 1 228 ? 25.401 54.015 7.951 1.00 52.00 228 ARG A CA 1
ATOM 1900 C C . ARG A 1 228 ? 24.928 53.731 6.527 1.00 52.00 228 ARG A C 1
ATOM 1902 O O . ARG A 1 228 ? 23.729 53.585 6.300 1.0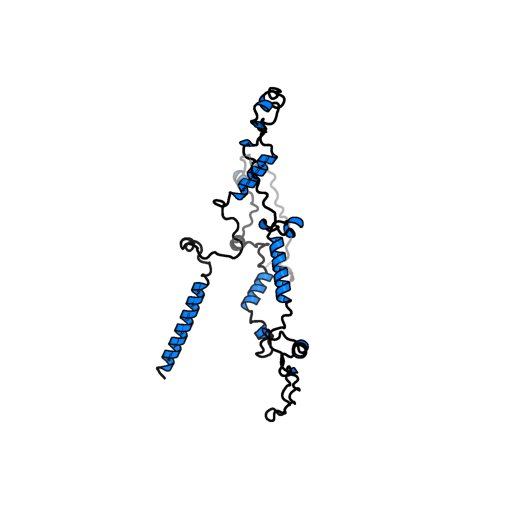0 52.00 228 ARG A O 1
ATOM 1909 N N . GLN A 1 229 ? 25.863 53.691 5.580 1.00 57.06 229 GLN A N 1
ATOM 1910 C CA . GLN A 1 229 ? 25.592 53.132 4.258 1.00 57.06 229 GLN A CA 1
ATOM 1911 C C . GLN A 1 229 ? 25.170 51.669 4.452 1.00 57.06 229 GLN A C 1
ATOM 1913 O O . GLN A 1 229 ? 25.802 50.986 5.268 1.00 57.06 229 GLN A O 1
ATOM 1918 N N . PRO A 1 230 ? 24.107 51.198 3.777 1.00 59.44 230 PRO A N 1
ATOM 1919 C CA . PRO A 1 230 ? 23.644 49.829 3.932 1.00 59.44 230 PRO A CA 1
ATOM 1920 C C . PRO A 1 230 ? 24.783 48.875 3.579 1.00 59.44 230 PRO A C 1
ATOM 1922 O O . PRO A 1 230 ? 25.427 48.989 2.535 1.00 59.44 230 PRO A O 1
ATOM 1925 N N . THR A 1 231 ? 25.066 47.958 4.494 1.00 69.31 231 THR A N 1
ATOM 1926 C CA . THR A 1 231 ? 26.070 46.919 4.293 1.00 69.31 231 THR A CA 1
ATOM 1927 C C . THR A 1 231 ? 25.510 45.829 3.379 1.00 69.31 231 THR A C 1
ATOM 1929 O O . THR A 1 231 ? 24.302 45.707 3.182 1.00 69.31 231 THR A O 1
ATOM 1932 N N . THR A 1 232 ? 26.372 44.970 2.835 1.00 58.00 232 THR A N 1
ATOM 1933 C CA . THR A 1 232 ? 25.980 43.806 2.014 1.00 58.00 232 THR A CA 1
ATOM 1934 C C . THR A 1 232 ? 24.993 42.863 2.712 1.00 58.00 232 THR A C 1
ATOM 1936 O O . THR A 1 232 ? 24.305 42.092 2.046 1.00 58.00 232 THR A O 1
ATOM 1939 N N . ARG A 1 233 ? 24.908 42.918 4.046 1.00 58.31 233 ARG A N 1
ATOM 1940 C CA . ARG A 1 233 ? 23.927 42.183 4.849 1.00 58.31 233 ARG A CA 1
ATOM 1941 C C . ARG A 1 233 ? 22.527 42.791 4.736 1.00 58.31 233 ARG A C 1
ATOM 1943 O O . ARG A 1 233 ? 21.574 42.051 4.519 1.00 58.31 233 ARG A O 1
ATOM 1950 N N . ASP A 1 234 ? 22.437 44.115 4.768 1.00 62.06 234 ASP A N 1
ATOM 1951 C CA . ASP A 1 234 ? 21.178 44.859 4.654 1.00 62.06 234 ASP A CA 1
ATOM 1952 C C . ASP A 1 234 ? 20.596 44.731 3.233 1.00 62.06 234 ASP A C 1
ATOM 1954 O O . ASP A 1 234 ? 19.386 44.636 3.054 1.00 62.06 234 ASP A O 1
ATOM 1958 N N . ALA A 1 235 ? 21.453 44.628 2.207 1.00 63.91 235 ALA A N 1
ATOM 1959 C CA . ALA A 1 235 ? 21.026 44.354 0.830 1.00 63.91 235 ALA A CA 1
ATOM 1960 C C . ALA A 1 235 ? 20.344 42.979 0.683 1.00 63.91 235 ALA A C 1
ATOM 1962 O O . ALA A 1 235 ? 19.323 42.867 0.008 1.00 63.91 235 ALA A O 1
ATOM 1963 N N . LYS A 1 236 ? 20.864 41.947 1.363 1.00 62.59 236 LYS A N 1
ATOM 1964 C CA . LYS A 1 236 ? 20.246 40.610 1.382 1.00 62.59 236 LYS A CA 1
ATOM 1965 C C . LYS A 1 236 ? 18.918 40.606 2.129 1.00 62.59 236 LYS A C 1
ATOM 1967 O O . LYS A 1 236 ? 18.010 39.886 1.737 1.00 62.59 236 LYS A O 1
ATOM 1972 N N . GLU A 1 237 ? 18.800 41.410 3.179 1.00 61.03 237 GLU A N 1
ATOM 1973 C CA . GLU A 1 237 ? 17.563 41.558 3.945 1.00 61.03 237 GLU A CA 1
ATOM 1974 C C . GLU A 1 237 ? 16.487 42.309 3.140 1.00 61.03 237 GLU A C 1
ATOM 1976 O O . GLU A 1 237 ? 15.321 41.927 3.156 1.00 61.03 237 GLU A O 1
ATOM 1981 N N . ILE A 1 238 ? 16.882 43.298 2.330 1.00 64.31 238 ILE A N 1
ATOM 1982 C CA . ILE A 1 238 ? 15.992 43.982 1.377 1.00 64.31 238 ILE A CA 1
ATOM 1983 C C . ILE A 1 238 ? 15.555 43.045 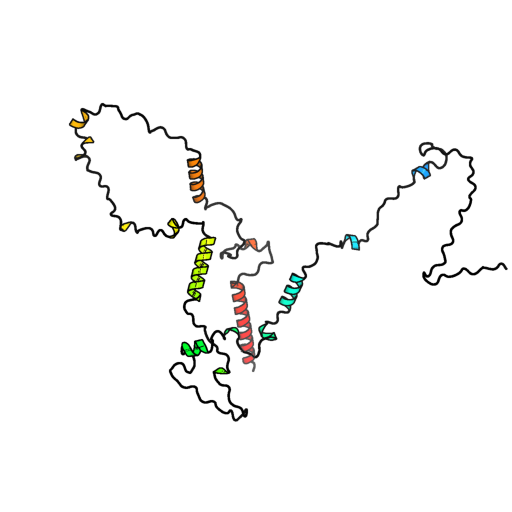0.239 1.00 64.31 238 ILE A C 1
ATOM 1985 O O . ILE A 1 238 ? 14.382 43.057 -0.136 1.00 64.31 238 ILE A O 1
ATOM 1989 N N . ASP A 1 239 ? 16.453 42.212 -0.298 1.00 61.91 239 ASP A N 1
ATOM 1990 C CA . ASP A 1 239 ? 16.101 41.199 -1.306 1.00 61.91 239 ASP A CA 1
ATOM 1991 C C . ASP A 1 239 ? 15.199 40.097 -0.730 1.00 61.91 239 ASP A C 1
ATOM 1993 O O . ASP A 1 239 ? 14.271 39.644 -1.404 1.00 61.91 239 ASP A O 1
ATOM 1997 N N . TYR A 1 240 ? 15.412 39.722 0.533 1.00 64.31 240 TYR A N 1
ATOM 1998 C CA . TYR A 1 240 ? 14.559 38.795 1.275 1.00 64.31 240 TYR A CA 1
ATOM 1999 C C . TYR A 1 240 ? 13.165 39.387 1.517 1.00 64.31 240 TYR A C 1
ATOM 2001 O O . TYR A 1 240 ? 12.167 38.732 1.263 1.00 64.31 240 TYR A O 1
ATOM 2009 N N . LEU A 1 241 ? 13.051 40.658 1.906 1.00 60.56 241 LEU A N 1
ATOM 2010 C CA . LEU A 1 241 ? 11.749 41.317 2.069 1.00 60.56 241 LEU A CA 1
ATOM 2011 C C . LEU A 1 241 ? 11.029 41.551 0.729 1.00 60.56 241 LEU A C 1
ATOM 2013 O O . LEU A 1 241 ? 9.800 41.498 0.670 1.00 60.56 241 LEU A O 1
ATOM 2017 N N . ARG A 1 242 ? 11.775 41.746 -0.367 1.00 55.78 242 ARG A N 1
ATOM 2018 C CA . ARG A 1 242 ? 11.215 41.813 -1.727 1.00 55.78 242 ARG A CA 1
ATOM 2019 C C . ARG A 1 242 ? 10.721 40.463 -2.243 1.00 55.78 242 ARG A C 1
ATOM 2021 O O . ARG A 1 242 ? 9.837 40.470 -3.098 1.00 55.78 242 ARG A O 1
ATOM 2028 N N . SER A 1 243 ? 11.243 39.329 -1.766 1.00 59.66 243 SER A N 1
ATOM 2029 C CA . SER A 1 243 ? 10.764 38.006 -2.197 1.00 59.66 243 SER A CA 1
ATOM 2030 C C . SER A 1 243 ? 9.364 37.688 -1.660 1.00 59.66 243 SER A C 1
ATOM 2032 O O . SER A 1 243 ? 8.592 37.054 -2.370 1.00 59.66 243 SER A O 1
ATOM 2034 N N . PHE A 1 244 ? 8.983 38.226 -0.494 1.00 56.47 244 PHE A N 1
ATOM 2035 C CA . PHE A 1 244 ? 7.626 38.098 0.065 1.00 56.47 244 PHE A CA 1
ATOM 2036 C C . PHE A 1 244 ? 6.578 39.007 -0.592 1.00 56.47 244 PHE A C 1
ATOM 2038 O O . PHE A 1 244 ? 5.387 38.824 -0.368 1.00 56.47 244 PHE A O 1
ATOM 2045 N N . GLN A 1 245 ? 6.990 39.998 -1.390 1.00 53.19 245 GLN A N 1
ATOM 2046 C CA . GLN A 1 245 ? 6.071 40.908 -2.091 1.00 53.19 245 GLN A CA 1
ATOM 2047 C C . GLN A 1 245 ? 5.819 40.512 -3.557 1.00 53.19 245 GLN A C 1
ATOM 2049 O O . GLN A 1 245 ? 5.002 41.141 -4.229 1.00 53.19 245 GLN A O 1
ATOM 2054 N N . ARG A 1 246 ? 6.493 39.476 -4.077 1.00 46.03 246 ARG A N 1
ATOM 2055 C CA . ARG A 1 246 ? 6.364 39.017 -5.471 1.00 46.03 246 ARG A CA 1
ATOM 2056 C C . ARG A 1 246 ? 5.331 37.900 -5.623 1.00 46.03 246 ARG A C 1
ATOM 2058 O O . ARG A 1 246 ? 5.667 36.832 -6.112 1.00 46.03 246 ARG A O 1
ATOM 2065 N N . ASP A 1 247 ? 4.078 38.184 -5.279 1.00 46.66 247 ASP A N 1
ATOM 2066 C CA . ASP A 1 247 ? 2.962 37.245 -5.491 1.00 46.66 247 ASP A CA 1
ATOM 2067 C C . ASP A 1 247 ? 1.919 37.713 -6.516 1.00 46.66 247 ASP A C 1
ATOM 2069 O O . ASP A 1 247 ? 0.850 37.123 -6.625 1.00 46.66 247 ASP A O 1
ATOM 2073 N N . THR A 1 248 ? 2.205 38.730 -7.335 1.00 51.59 248 THR A N 1
ATOM 2074 C CA . THR A 1 248 ? 1.241 39.146 -8.374 1.00 51.59 248 THR A CA 1
ATOM 2075 C C . THR A 1 248 ? 1.675 38.899 -9.815 1.00 51.59 248 THR A C 1
ATOM 2077 O O . THR A 1 248 ? 0.820 38.962 -10.694 1.00 51.59 248 THR A O 1
ATOM 2080 N N . THR A 1 249 ? 2.938 38.561 -10.106 1.00 57.62 249 THR A N 1
ATOM 2081 C CA . THR A 1 249 ? 3.407 38.480 -11.507 1.00 57.62 249 THR A CA 1
ATOM 2082 C C . THR A 1 249 ? 4.647 37.594 -11.742 1.00 57.62 249 THR A C 1
ATOM 2084 O O . THR A 1 249 ? 5.661 38.097 -12.211 1.00 57.62 249 THR A O 1
ATOM 2087 N N . ILE A 1 250 ? 4.620 36.272 -11.498 1.00 43.84 250 ILE A N 1
ATOM 2088 C CA . ILE A 1 250 ? 5.669 35.352 -12.019 1.00 43.84 250 ILE A CA 1
ATOM 2089 C C . ILE A 1 250 ? 5.060 34.037 -12.564 1.00 43.84 250 ILE A C 1
ATOM 2091 O O . ILE A 1 250 ? 4.023 33.593 -12.072 1.00 43.84 250 ILE A O 1
ATOM 2095 N N . PRO A 1 251 ? 5.641 33.452 -13.639 1.00 40.97 251 PRO A N 1
ATOM 2096 C CA . PRO A 1 251 ? 4.955 32.610 -14.606 1.00 40.97 251 PRO A CA 1
ATOM 2097 C C . PRO A 1 251 ? 4.943 31.112 -14.284 1.00 40.97 251 PRO A C 1
ATOM 2099 O O . PRO A 1 251 ? 5.745 30.573 -13.526 1.00 40.97 251 PRO A O 1
ATOM 2102 N N . ARG A 1 252 ? 4.021 30.446 -14.989 1.00 43.75 252 ARG A N 1
ATOM 2103 C CA . ARG A 1 252 ? 3.859 28.999 -15.166 1.00 43.75 252 ARG A CA 1
ATOM 2104 C C . ARG A 1 252 ? 5.181 28.278 -15.457 1.00 43.75 252 ARG A C 1
ATOM 2106 O O . ARG A 1 252 ? 5.545 28.122 -16.617 1.00 43.75 252 ARG A O 1
ATOM 2113 N N . THR A 1 253 ? 5.813 27.705 -14.442 1.00 45.50 253 THR A N 1
ATOM 2114 C CA . THR A 1 253 ? 6.701 26.546 -14.641 1.00 45.50 253 THR A CA 1
ATOM 2115 C C . THR A 1 253 ? 6.558 25.504 -13.538 1.00 45.50 253 THR A C 1
ATOM 2117 O O . THR A 1 253 ? 7.545 24.888 -13.188 1.00 45.50 253 THR A O 1
ATOM 2120 N N . TYR A 1 254 ? 5.360 25.264 -12.996 1.00 40.44 254 TYR A N 1
ATOM 2121 C CA . TYR A 1 254 ? 5.086 24.063 -12.191 1.00 40.44 254 TYR A CA 1
ATOM 2122 C C . TYR A 1 254 ? 3.611 23.660 -12.315 1.00 40.44 254 TYR A C 1
ATOM 2124 O O . TYR A 1 254 ? 2.785 24.001 -11.481 1.00 40.44 254 TYR A O 1
ATOM 2132 N N . TYR A 1 255 ? 3.282 22.923 -13.378 1.00 38.09 255 TYR A N 1
ATOM 2133 C CA . TYR A 1 255 ? 2.054 22.122 -13.461 1.00 38.09 255 TYR A CA 1
ATOM 2134 C C . TYR A 1 255 ? 2.402 20.722 -13.973 1.00 38.09 255 TYR A C 1
ATOM 2136 O O . TYR A 1 255 ? 1.994 20.301 -15.048 1.00 38.09 255 TYR A O 1
ATOM 2144 N N . TYR A 1 256 ? 3.177 19.994 -13.176 1.00 44.06 256 TYR A N 1
ATOM 2145 C CA . TYR A 1 256 ? 3.181 18.536 -13.192 1.00 44.06 256 TYR A CA 1
ATOM 2146 C C . TYR A 1 256 ? 2.749 18.098 -11.803 1.00 44.06 256 TYR A C 1
ATOM 2148 O O . TYR A 1 256 ? 3.598 17.916 -10.945 1.00 44.06 256 TYR A O 1
ATOM 2156 N N . LEU A 1 257 ? 1.432 18.064 -11.572 1.00 41.78 257 LEU A N 1
ATOM 2157 C CA . LEU A 1 257 ? 0.728 17.288 -10.540 1.00 41.78 257 LEU A CA 1
ATOM 2158 C C . LEU A 1 257 ? -0.743 17.739 -10.489 1.00 41.78 257 LEU A C 1
ATOM 2160 O O . LEU A 1 257 ? -1.124 18.638 -9.751 1.00 41.78 257 LEU A O 1
ATOM 2164 N N . GLY A 1 258 ? -1.572 17.106 -11.319 1.00 37.38 258 GLY A N 1
ATOM 2165 C CA . GLY A 1 258 ? -2.849 16.512 -10.905 1.00 37.38 258 GLY A CA 1
ATOM 2166 C C . GLY A 1 258 ? -3.853 17.282 -10.037 1.00 37.38 258 GLY A C 1
ATOM 2167 O O . GLY A 1 258 ? -4.584 16.620 -9.307 1.00 37.38 258 GLY A O 1
ATOM 2168 N N . LYS A 1 259 ? -3.954 18.613 -10.112 1.00 38.00 259 LYS A N 1
ATOM 2169 C CA . LYS A 1 259 ? -5.160 19.350 -9.693 1.00 38.00 259 LYS A CA 1
ATOM 2170 C C . LYS A 1 259 ? -5.459 20.465 -10.691 1.00 38.00 259 LYS A C 1
ATOM 2172 O O . LYS A 1 259 ? -4.831 21.517 -10.655 1.00 38.00 259 LYS A O 1
ATOM 2177 N N . ALA A 1 260 ? -6.394 20.210 -11.602 1.00 36.62 260 ALA A N 1
ATOM 2178 C CA . ALA A 1 260 ? -7.015 21.264 -12.391 1.00 36.62 260 ALA A CA 1
ATOM 2179 C C . ALA A 1 260 ? -8.018 21.996 -11.488 1.00 36.62 260 ALA A C 1
ATOM 2181 O O . ALA A 1 260 ? -8.876 21.358 -10.882 1.00 36.62 260 ALA A O 1
ATOM 2182 N N . SER A 1 261 ? -7.868 23.311 -11.359 1.00 41.25 261 SER A N 1
ATOM 2183 C CA . SER A 1 261 ? -8.916 24.197 -10.860 1.00 41.25 261 SER A CA 1
ATOM 2184 C C . SER A 1 261 ? -10.021 24.313 -11.915 1.00 41.25 261 SER A C 1
ATOM 2186 O O . SER A 1 261 ? -9.722 24.394 -13.106 1.00 41.25 261 SER A O 1
ATOM 2188 N N . ASP A 1 262 ? -11.277 24.339 -11.470 1.00 40.28 262 ASP A N 1
ATOM 2189 C CA . ASP A 1 262 ? -12.515 24.240 -12.266 1.00 40.28 262 ASP A CA 1
ATOM 2190 C C . ASP A 1 262 ? -12.839 25.453 -13.174 1.00 40.28 262 ASP A C 1
ATOM 2192 O O . ASP A 1 262 ? -14.000 25.793 -13.385 1.00 40.28 262 ASP A O 1
ATOM 2196 N N . SER A 1 263 ? -11.844 26.117 -13.761 1.00 49.94 263 SER A N 1
ATOM 2197 C CA . SER A 1 263 ? -12.084 27.173 -14.753 1.00 49.94 263 SER A CA 1
ATOM 2198 C C . SER A 1 263 ? -10.970 27.204 -15.799 1.00 49.94 263 SER A C 1
ATOM 2200 O O . SER A 1 263 ? -9.912 27.799 -15.582 1.00 49.94 263 SER A O 1
ATOM 2202 N N . ILE A 1 264 ? -11.185 26.538 -16.934 1.00 43.25 264 ILE A N 1
ATOM 2203 C CA . ILE A 1 264 ? -10.319 26.648 -18.112 1.00 43.25 264 ILE A CA 1
ATOM 2204 C C . ILE A 1 264 ? -11.189 27.097 -19.283 1.00 43.25 264 ILE A C 1
ATOM 2206 O O . ILE A 1 264 ? -12.134 26.405 -19.650 1.00 43.25 264 ILE A O 1
ATOM 2210 N N . ASP A 1 265 ? -10.840 28.261 -19.830 1.00 50.81 265 ASP A N 1
ATOM 2211 C CA . ASP A 1 265 ? -11.483 28.916 -20.967 1.00 50.81 265 ASP A CA 1
ATOM 2212 C C . ASP A 1 265 ? -11.529 28.031 -22.227 1.00 50.81 265 ASP A C 1
ATOM 2214 O O . ASP A 1 265 ? -10.544 27.380 -22.598 1.00 50.81 265 ASP A O 1
ATOM 2218 N N . ASP A 1 266 ? -12.656 28.102 -22.940 1.00 49.81 266 ASP A N 1
ATOM 2219 C CA . ASP A 1 266 ? -12.992 27.325 -24.146 1.00 49.81 266 ASP A CA 1
ATOM 2220 C C . ASP A 1 266 ? -11.993 27.472 -25.317 1.00 49.81 266 ASP A C 1
ATOM 2222 O O . ASP A 1 266 ? -11.943 26.626 -26.212 1.00 49.81 266 ASP A O 1
ATOM 2226 N N . ASN A 1 267 ? -11.111 28.476 -25.290 1.00 49.34 267 ASN A N 1
ATOM 2227 C CA . ASN A 1 267 ? -10.121 28.742 -26.344 1.00 49.34 267 ASN A CA 1
ATOM 2228 C C . ASN A 1 267 ? -8.918 27.774 -26.375 1.00 49.34 267 ASN A C 1
ATOM 2230 O O . ASN A 1 267 ? -8.104 27.830 -27.297 1.00 49.34 267 ASN A O 1
ATOM 2234 N N . MET A 1 268 ? -8.766 26.873 -25.397 1.00 43.75 268 MET A N 1
ATOM 2235 C CA . MET A 1 268 ? -7.677 25.875 -25.388 1.00 43.75 268 MET A CA 1
ATOM 2236 C C . MET A 1 268 ? -8.025 24.573 -26.132 1.00 43.75 268 MET A C 1
ATOM 2238 O O . MET A 1 268 ? -7.147 23.734 -26.349 1.00 43.75 268 MET A O 1
ATOM 2242 N N . ARG A 1 269 ? -9.288 24.394 -26.544 1.00 45.88 269 ARG A N 1
ATOM 2243 C CA . ARG A 1 269 ? -9.800 23.130 -27.100 1.00 45.88 269 ARG A CA 1
ATOM 2244 C C . ARG A 1 269 ? -9.510 22.932 -28.593 1.00 45.88 269 ARG A C 1
ATOM 2246 O O . ARG A 1 269 ? -9.487 21.795 -29.048 1.00 45.88 269 ARG A O 1
ATOM 2253 N N . GLU A 1 270 ? -9.200 23.998 -29.333 1.00 51.41 270 GLU A N 1
ATOM 2254 C CA . GLU A 1 270 ? -8.819 23.900 -30.754 1.00 51.41 270 GLU A CA 1
ATOM 2255 C C . GLU A 1 270 ? -7.385 23.394 -30.974 1.00 51.41 270 GLU A C 1
ATOM 2257 O O . GLU A 1 270 ? -7.058 22.927 -32.062 1.00 51.41 270 GLU A O 1
ATOM 2262 N N . LYS A 1 271 ? -6.513 23.442 -29.956 1.00 51.81 271 LYS A N 1
ATOM 2263 C CA . LYS A 1 271 ? -5.091 23.087 -30.121 1.00 51.81 271 LYS A CA 1
ATOM 2264 C C . LYS A 1 271 ? -4.736 21.641 -29.766 1.00 51.81 271 LYS A C 1
ATOM 2266 O O . LYS A 1 271 ? -3.678 21.185 -30.188 1.00 51.81 271 LYS A O 1
ATOM 2271 N N . PHE A 1 272 ? -5.585 20.905 -29.040 1.00 48.53 272 PHE A N 1
ATOM 2272 C CA . PHE A 1 272 ? -5.276 19.534 -28.601 1.00 48.53 272 PHE A CA 1
ATOM 2273 C C . PHE A 1 272 ? -6.533 18.640 -28.534 1.00 48.53 272 PHE A C 1
ATOM 2275 O O . PHE A 1 272 ? -7.205 18.608 -27.502 1.00 48.53 272 PHE A O 1
ATOM 2282 N N . PRO A 1 273 ? -6.848 17.856 -29.585 1.00 50.19 273 PRO A N 1
ATOM 2283 C CA . PRO A 1 273 ? -8.077 17.053 -29.655 1.00 50.19 273 PRO A CA 1
ATOM 2284 C C . PRO A 1 273 ? -8.081 15.773 -28.790 1.00 50.19 273 PRO A C 1
ATOM 2286 O O . PRO A 1 273 ? -9.044 15.015 -28.838 1.00 50.19 273 PRO A O 1
ATOM 2289 N N . PHE A 1 274 ? -7.039 15.515 -27.987 1.00 50.56 274 PHE A N 1
ATOM 2290 C CA . PHE A 1 274 ? -6.851 14.243 -27.265 1.00 50.56 274 PHE A CA 1
ATOM 2291 C C . PHE A 1 274 ? -6.979 14.328 -25.732 1.00 50.56 274 PHE A C 1
ATOM 2293 O O . PHE A 1 274 ? -6.602 13.388 -25.033 1.00 50.56 274 PHE A O 1
ATOM 2300 N N . LEU A 1 275 ? -7.508 15.424 -25.176 1.00 51.28 275 LEU A N 1
ATOM 2301 C CA . LEU A 1 275 ? -7.751 15.511 -23.730 1.00 51.28 275 LEU A CA 1
ATOM 2302 C C . LEU A 1 275 ? -9.080 14.831 -23.335 1.00 51.28 275 LEU A C 1
ATOM 2304 O O . LEU A 1 275 ? -10.102 15.077 -23.982 1.00 51.28 275 LEU A O 1
ATOM 2308 N N . PRO A 1 276 ? -9.100 13.999 -22.273 1.00 50.41 276 PRO A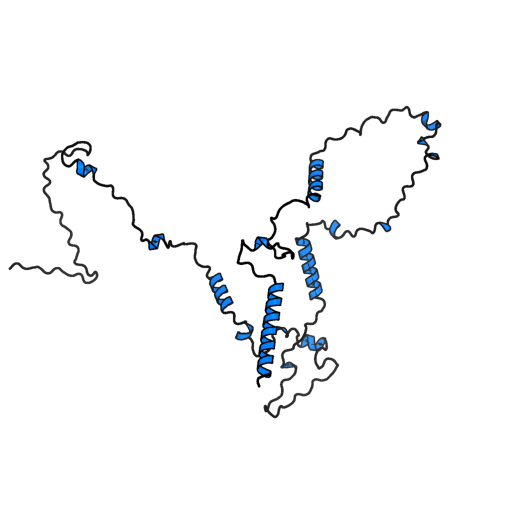 N 1
ATOM 2309 C CA . PRO A 1 276 ? -10.319 13.353 -21.793 1.00 50.41 276 PRO A CA 1
ATOM 2310 C C . PRO A 1 276 ? -11.312 14.385 -21.241 1.00 50.41 276 PRO A C 1
ATOM 2312 O O . PRO A 1 276 ? -10.927 15.343 -20.570 1.00 50.41 276 PRO A O 1
ATOM 2315 N N . ALA A 1 277 ? -12.601 14.185 -21.528 1.00 49.84 277 ALA A N 1
ATOM 2316 C CA . ALA A 1 277 ? -13.663 15.099 -21.120 1.00 49.84 277 ALA A CA 1
ATOM 2317 C C . ALA A 1 277 ? -13.789 15.191 -19.582 1.00 49.84 277 ALA A C 1
ATOM 2319 O O . ALA A 1 277 ? -13.594 14.188 -18.887 1.00 49.84 277 ALA A O 1
ATOM 2320 N N . PRO A 1 278 ? -14.135 16.371 -19.030 1.00 49.62 278 PRO A N 1
ATOM 2321 C CA . PRO A 1 278 ? -14.271 16.554 -17.590 1.00 49.62 278 PRO A CA 1
ATOM 2322 C C . PRO A 1 278 ? -15.388 15.672 -17.016 1.00 49.62 278 PRO A C 1
ATOM 2324 O O . PRO A 1 278 ? -16.430 15.460 -17.640 1.00 49.62 278 PRO A O 1
ATOM 2327 N N . ILE A 1 279 ? -15.168 15.188 -15.792 1.00 49.00 279 ILE A N 1
ATOM 2328 C CA . ILE A 1 279 ? -15.951 14.157 -15.082 1.00 49.00 279 ILE A CA 1
ATOM 2329 C C . ILE A 1 279 ? -17.466 14.447 -15.051 1.00 49.00 279 ILE A C 1
ATOM 2331 O O . ILE A 1 279 ? -18.268 13.514 -15.115 1.00 49.00 279 ILE A O 1
ATOM 2335 N N . ASN A 1 280 ? -17.867 15.720 -15.055 1.00 53.88 280 ASN A N 1
ATOM 2336 C CA . ASN A 1 280 ? -19.275 16.130 -15.047 1.00 53.88 280 ASN A CA 1
ATOM 2337 C C . ASN A 1 280 ? -20.023 15.742 -16.337 1.00 53.88 280 ASN A C 1
ATOM 2339 O O . ASN A 1 280 ? -21.197 15.382 -16.287 1.00 53.88 280 ASN A O 1
ATOM 2343 N N . THR A 1 281 ? -19.337 15.715 -17.485 1.00 52.66 281 THR A N 1
ATOM 2344 C CA . THR A 1 281 ? -19.937 15.276 -18.762 1.00 52.66 281 THR A CA 1
ATOM 2345 C C . THR A 1 281 ? -20.139 13.762 -18.809 1.00 52.66 281 THR A C 1
ATOM 2347 O O . THR A 1 281 ? -21.146 13.282 -19.320 1.00 52.66 281 THR A O 1
ATOM 2350 N N . LEU A 1 282 ? -19.242 12.989 -18.189 1.00 47.66 282 LEU A N 1
ATOM 2351 C CA . LEU A 1 282 ? -19.366 11.531 -18.099 1.00 47.66 282 LEU A CA 1
ATOM 2352 C C . LEU A 1 282 ? -20.504 11.102 -17.164 1.00 47.66 282 LEU A C 1
ATOM 2354 O O . LEU A 1 282 ? -21.106 10.052 -17.384 1.00 47.66 282 LEU A O 1
ATOM 2358 N N . GLN A 1 283 ? -20.827 11.902 -16.144 1.00 56.41 283 GLN A N 1
ATOM 2359 C CA . GLN A 1 283 ? -22.007 11.669 -15.309 1.00 56.41 283 GLN A CA 1
ATOM 2360 C C . GLN A 1 283 ? -23.309 11.950 -16.071 1.00 56.41 283 GLN A C 1
ATOM 2362 O O . GLN A 1 283 ? -24.219 11.128 -16.000 1.00 56.41 283 GLN A O 1
ATOM 2367 N N . GLN A 1 284 ? -23.366 13.023 -16.870 1.00 56.75 284 GLN A N 1
ATOM 2368 C CA . GLN A 1 284 ? -24.525 13.334 -17.725 1.00 56.75 284 GLN A CA 1
ATOM 2369 C C . GLN A 1 284 ? -24.746 12.303 -18.848 1.00 56.75 284 GLN A C 1
ATOM 2371 O O . GLN A 1 284 ? -25.882 11.950 -19.171 1.00 56.75 284 GLN A O 1
ATOM 2376 N N . ILE A 1 285 ? -23.669 11.763 -19.428 1.00 57.22 285 ILE A N 1
ATOM 2377 C CA . ILE A 1 285 ? -23.764 10.685 -20.428 1.00 57.22 285 ILE A CA 1
ATOM 2378 C C . ILE A 1 285 ? -24.268 9.391 -19.773 1.00 57.22 285 ILE A C 1
ATOM 2380 O O . ILE A 1 285 ? -25.123 8.703 -20.327 1.00 57.22 285 ILE A O 1
ATOM 2384 N N . LYS A 1 286 ? -23.806 9.068 -18.557 1.00 59.62 286 LYS A N 1
ATOM 2385 C CA . LYS A 1 286 ? -24.294 7.887 -17.826 1.00 59.62 286 LYS A CA 1
ATOM 2386 C C . LYS A 1 286 ? -25.763 8.015 -17.427 1.00 59.62 286 LYS A C 1
ATOM 2388 O O . LYS A 1 286 ? -26.492 7.039 -17.570 1.00 59.62 286 LYS A O 1
ATOM 2393 N N . SER A 1 287 ? -26.210 9.186 -16.969 1.00 64.69 287 SER A N 1
ATOM 2394 C CA . SER A 1 287 ? -27.614 9.393 -16.595 1.00 64.69 287 SER A CA 1
ATOM 2395 C C . SER A 1 287 ? -28.547 9.325 -17.807 1.00 64.69 287 SER A C 1
ATOM 2397 O O . SER A 1 287 ? -29.547 8.617 -17.750 1.00 64.69 287 SER A O 1
ATOM 2399 N N . SER A 1 288 ? -28.180 9.946 -18.934 1.00 68.62 288 SER A N 1
ATOM 2400 C CA . SER A 1 288 ? -28.990 9.899 -20.165 1.00 68.62 288 SER A CA 1
ATOM 2401 C C . SER A 1 288 ? -29.073 8.498 -20.781 1.00 68.62 288 SER A C 1
ATOM 2403 O O . SER A 1 288 ? -30.138 8.095 -21.244 1.00 68.62 288 SER A O 1
ATOM 2405 N N . THR A 1 289 ? -27.994 7.710 -20.725 1.00 69.88 289 THR A N 1
ATOM 2406 C CA . THR A 1 289 ? -28.009 6.320 -21.225 1.00 69.88 289 THR A CA 1
ATOM 2407 C C . THR A 1 289 ? -28.898 5.417 -20.358 1.00 69.88 289 THR A C 1
ATOM 2409 O O . THR A 1 289 ? -29.598 4.546 -20.874 1.00 69.88 289 THR A O 1
ATOM 2412 N N . ILE A 1 290 ? -28.915 5.637 -19.036 1.00 73.38 290 ILE A N 1
ATOM 2413 C CA . ILE A 1 290 ? -29.783 4.891 -18.112 1.00 73.38 290 ILE A CA 1
ATOM 2414 C C . ILE A 1 290 ? -31.257 5.257 -18.337 1.00 73.38 290 ILE A C 1
ATOM 2416 O O . ILE A 1 290 ? -32.104 4.365 -18.367 1.00 73.38 290 ILE A O 1
ATOM 2420 N N . GLU A 1 291 ? -31.569 6.537 -18.550 1.00 74.81 291 GLU A N 1
ATOM 2421 C CA . GLU A 1 291 ? -32.932 6.990 -18.860 1.00 74.81 291 GLU A CA 1
ATOM 2422 C C . GLU A 1 291 ? -33.443 6.435 -20.197 1.00 74.81 291 GLU A C 1
ATOM 2424 O O . GLU A 1 291 ? -34.586 5.986 -20.281 1.00 74.81 291 GLU A O 1
ATOM 2429 N N . GLN A 1 292 ? -32.593 6.378 -21.228 1.00 77.06 292 GLN A N 1
ATOM 2430 C CA . GLN A 1 292 ? -32.944 5.764 -22.514 1.00 77.06 292 GLN A CA 1
ATOM 2431 C C . GLN A 1 292 ? -33.260 4.272 -22.370 1.00 77.06 292 GLN A C 1
ATOM 2433 O O . GLN A 1 292 ? -34.263 3.806 -22.908 1.00 77.06 292 GLN A O 1
ATOM 2438 N N . PHE A 1 293 ? -32.462 3.534 -21.593 1.00 77.06 293 PHE A N 1
ATOM 2439 C CA . PHE A 1 293 ? -32.715 2.115 -21.342 1.00 77.06 293 PHE A CA 1
ATOM 2440 C C . PHE A 1 293 ? -34.019 1.891 -20.561 1.00 77.06 293 PHE A C 1
ATOM 2442 O O . PHE A 1 293 ? -34.802 1.003 -20.894 1.00 77.06 293 PHE A O 1
ATOM 2449 N N . GLN A 1 294 ? -34.299 2.722 -19.554 1.00 79.25 294 GLN A N 1
ATOM 2450 C CA . GLN A 1 294 ? -35.540 2.634 -18.780 1.00 79.25 294 GLN A CA 1
ATOM 2451 C C . GLN A 1 294 ? -36.782 2.974 -19.615 1.00 79.25 294 GLN A C 1
ATOM 2453 O O . GLN A 1 294 ? -37.811 2.315 -19.464 1.00 79.25 294 GLN A O 1
ATOM 2458 N N . ASN A 1 295 ? -36.693 3.950 -20.520 1.00 78.75 295 ASN A N 1
ATOM 2459 C CA . ASN A 1 295 ? -37.790 4.279 -21.432 1.00 78.75 295 ASN A CA 1
ATOM 2460 C C . ASN A 1 295 ? -38.039 3.160 -22.450 1.00 78.75 295 ASN A C 1
ATOM 2462 O O . ASN A 1 295 ? -39.189 2.802 -22.683 1.00 78.75 295 ASN A O 1
ATOM 2466 N N . GLN A 1 296 ? -36.983 2.524 -22.961 1.00 77.62 296 GLN A N 1
ATOM 2467 C CA . GLN A 1 296 ? -37.110 1.390 -23.878 1.00 77.62 296 GLN A CA 1
ATOM 2468 C C . GLN A 1 296 ? -37.785 0.175 -23.212 1.00 77.62 296 GLN A C 1
ATOM 2470 O O . GLN A 1 296 ? -38.610 -0.494 -23.829 1.00 77.62 296 GLN A O 1
ATOM 2475 N N . GLN A 1 297 ? -37.494 -0.077 -21.930 1.00 74.81 297 GLN A N 1
ATOM 2476 C CA . GLN A 1 297 ? -38.172 -1.116 -21.144 1.00 74.81 297 GLN A CA 1
ATOM 2477 C C . GLN A 1 297 ? -39.654 -0.782 -20.897 1.00 74.81 297 GLN A C 1
ATOM 2479 O O . GLN A 1 297 ? -40.504 -1.662 -20.992 1.00 74.81 297 GLN A O 1
ATOM 2484 N N . ARG A 1 298 ? -39.988 0.491 -20.635 1.00 74.81 298 ARG A N 1
ATOM 2485 C CA . ARG A 1 298 ? -41.387 0.933 -20.467 1.00 74.81 298 ARG A CA 1
ATOM 2486 C C . ARG A 1 298 ? -42.199 0.808 -21.754 1.00 74.81 298 ARG A C 1
ATOM 2488 O O . ARG A 1 298 ? -43.349 0.379 -21.700 1.00 74.81 298 ARG A O 1
ATOM 2495 N N . GLU A 1 299 ? -41.611 1.137 -22.900 1.00 77.88 299 GLU A N 1
ATOM 2496 C CA . GLU A 1 299 ? -42.270 0.956 -24.197 1.00 77.88 299 GLU A CA 1
ATOM 2497 C C . GLU A 1 299 ? -42.527 -0.527 -24.490 1.00 77.88 299 GLU A C 1
ATOM 2499 O O . GLU A 1 299 ? -43.624 -0.878 -24.909 1.00 77.88 299 GLU A O 1
ATOM 2504 N N . GLN A 1 300 ? -41.587 -1.422 -24.173 1.00 72.31 300 GLN A N 1
ATOM 2505 C CA . GLN A 1 300 ? -41.786 -2.868 -24.346 1.00 72.31 300 GLN A CA 1
ATOM 2506 C C . GLN A 1 300 ? -42.912 -3.435 -23.467 1.00 72.31 300 GLN A C 1
ATOM 2508 O O . GLN A 1 300 ? -43.619 -4.338 -23.903 1.00 72.31 300 GLN A O 1
ATOM 2513 N N . THR A 1 301 ? -43.132 -2.881 -22.270 1.00 69.62 301 THR A N 1
ATOM 2514 C CA . THR A 1 301 ? -44.251 -3.287 -21.398 1.00 69.62 301 THR A CA 1
ATOM 2515 C C . THR A 1 301 ? -45.617 -2.745 -21.825 1.00 69.62 301 THR A C 1
ATOM 2517 O O . THR A 1 301 ? -46.626 -3.248 -21.353 1.00 69.62 301 THR A O 1
ATOM 2520 N N . LEU A 1 302 ? -45.670 -1.728 -22.693 1.00 64.19 302 LEU A N 1
ATOM 2521 C CA . LEU A 1 302 ? -46.925 -1.144 -23.189 1.00 64.19 302 LEU A CA 1
ATOM 2522 C C . LEU A 1 302 ? -47.464 -1.841 -24.450 1.00 64.19 302 LEU A C 1
ATOM 2524 O O . LEU A 1 302 ? -48.618 -1.621 -24.811 1.00 64.19 302 LEU A O 1
ATOM 2528 N N . TYR A 1 303 ? -46.649 -2.671 -25.106 1.00 55.84 303 TYR A N 1
ATOM 2529 C CA . TYR A 1 303 ? -47.017 -3.437 -26.305 1.00 55.84 303 TYR A CA 1
ATOM 2530 C C . TYR A 1 303 ? -47.193 -4.949 -26.051 1.00 55.84 303 TYR A C 1
ATOM 2532 O O . TYR A 1 303 ? -47.375 -5.701 -27.011 1.00 55.84 303 TYR A O 1
ATOM 2540 N N . ALA A 1 304 ? -47.143 -5.388 -24.790 1.00 50.00 304 ALA A N 1
ATOM 2541 C CA . ALA A 1 304 ? -47.428 -6.757 -24.347 1.00 50.00 304 ALA A CA 1
ATOM 2542 C C . ALA A 1 304 ? -48.760 -6.804 -23.588 1.00 50.00 304 ALA A C 1
ATOM 2544 O O . ALA A 1 304 ? -49.501 -7.794 -23.779 1.00 50.00 304 ALA A O 1
#

Sequence (304 aa):
MTFQADRFYNPKDGTYANVPIMPVHTEKFRGKRQYGTDVLIGNWYEDRSKSQKSNYTHNSTYRIDYPGHIDHLPDTVLRRKLLLSQEERPRRMILGHHNINDGKQLISSYDEQYNRRGPYGNNRFPVERKWALQDDCWVPEHSDHPLEGEPTRFGLTEKKRSQSQSFHRSHTMPEMSEYTDRYIPHESKLYSESTRVAIPRLFSTALDRTNAINKDLNYRSITNSSRRQPTTRDAKEIDYLRSFQRDTTIPRTYYYLGKASDSIDDNMREKFPFLPAPINTLQQIKSSTIEQFQNQQREQTLYA